Protein AF-0000000086164704 (afdb_homodimer)

pLDDT: mean 88.52, std 14.1, range [24.28, 98.81]

Organism: Pythium oligandrum (NCBI:txid41045)

Sequence (342 aa):
MLTIAMTHDPESTSVQTFAICTVALYIKFFITARFQAAAKYNVGGRPPEDAFFARLAGKEPIPQSYGTDQDEDDLRSKQLLERERRWDRIIMNDLECIPFSLLVFAAALFLECNDKLQTWAMIIFTIARIAYTFVYAMALQPHRSLVALIAALAVFVSIGDIIAKVLALNKMLTIAMTHDPESTSVQTFAICTVALYIKFFITARFQAAAKYNVGGRPPEDAFFARLAGKEPIPQSYGTDQDEDDLRSKQLLERERRWDRIIMNDLECIPFSLLVFAAALFLECNDKLQTWAMIIFTIARIAYTFVYAMALQPHRSLVALIAALAVFVSIGDIIAKVLALNK

Secondary structure (DSSP, 8-state):
------B--TT-HHHHHHHHHHHHHHHHHHHHHHHHHHHHHHTT-S-GGGHHHHHHTTS-PPPPSTTTT--TTSHHHHHHHHHHHHHHHHHHHHHHHHHHHHHHHHHHHHTT--HHHHHHHHHHHHHHHHHHHHHHHTT-TTHHHHHHHHHHHHHHHHHHHHHHHHHHHT-/------B--TTSHHHHHHHHHHHHHHHHHHHHHHHHHHHHHHTT-S-GGGHHHHHHTTS-PPP-STTTT--TTSHHHHHHHHHHHHHHHHHHHHHHHHHHHHHHHHHHHHTT--HHHHHHHHHHHHHHHHHHHHHHHTT-TTHHHHHHHHHHHHHHHHHHHHHHHHHHHT-

Radius of gyration: 22.85 Å; Cα contacts (8 Å, |Δi|>4): 397; chains: 2; bounding box: 48×68×61 Å

Foldseek 3Di:
DPPPPLPLPCVFLLNVLLVVLLVLLVVLLVVLVVQLVVLCQVQLLDPQCVQVVCVVVVHDGDGHDNNPPGDCPDPVSVVSVVLNVLSVVLSVVSVVQVVVLSVLLVLLSVLPFDRVLSSVLSVQLSVLSSVLSVCSSVVDPPSNVVSVVSNVVSSVSSVVRSVVSVVVVVD/DPPPPLDLDCVFLLVVLLVVLLVLLVVLLVVLVVQLVVLCQVQLLDDQCVVVVCVVVVHDGDGHDNNPPGDCPDPVSVVSVVLNVLSVVLSVVSVVQVVVLSVLLVLLSSLPFDRVLSSVLSVQLSVLSSVLSVCSSVVDPPSNVVSVVSNVVSSVSSVVRSVVSVVVVVD

Nearest PDB structures (foldseek):
  9cpb-assembly1_5V  TM=2.788E-01  e=8.764E-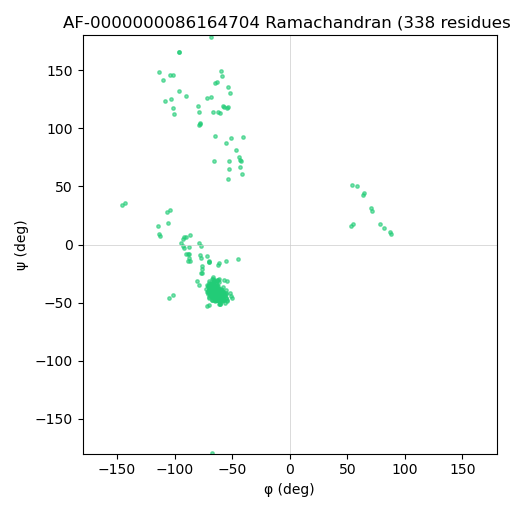01  Bos taurus
  9cpb-assembly1_5T  TM=2.244E-01  e=1.021E+00  Bos taurus
  8i7r-assembly1_C9  TM=3.353E-01  e=4.020E+00  Mus musculus
  8to0-assembly1_GX  TM=2.372E-01  e=6.680E+00  Mus musculus
  8iyj-assembly1_W7  TM=2.205E-01  e=7.394E+00  Mus musculus

InterPro domains:
  IPR001129 Membrane-associated, eicosanoid/glutathione metabolism (MAPEG) protein [PF01124] (29-160)
  IPR023352 Membrane associated eicosanoid/glutathione metabolism-like domain superfamily [G3DSA:1.20.120.550] (6-170)
  IPR023352 Membrane associated eicosanoid/glutathione metabolism-like domain superfamily [SSF161084] (15-157)
  IPR040162 Microsomal glutathione S-transferase 1-like [PTHR10689] (11-167)

Solvent-accessible surface area (backbone atoms only — not comparable to full-atom values): 17923 Å² total; per-residue (Å²): 131,83,72,78,66,37,46,79,45,78,79,37,67,31,54,46,42,50,53,52,41,50,52,51,51,47,54,50,51,54,52,49,51,51,52,30,50,54,34,29,45,76,50,11,39,33,59,53,74,58,35,53,59,34,50,72,69,72,41,87,53,61,70,30,51,59,41,73,76,60,63,69,83,41,71,67,45,43,55,46,45,50,52,27,51,50,37,48,49,53,52,49,50,47,61,63,44,50,58,54,49,50,51,45,53,48,31,30,55,56,53,62,44,62,48,68,61,46,32,50,25,48,52,50,24,47,53,25,53,55,49,30,52,55,31,51,74,66,64,40,70,65,59,30,61,50,30,50,47,52,25,52,48,24,49,49,51,44,49,52,46,40,53,50,47,55,54,60,70,73,105,130,85,74,80,56,66,54,48,51,51,79,37,66,32,52,46,42,49,34,52,43,45,49,52,52,46,51,50,50,53,54,50,51,50,54,32,53,53,34,31,47,75,52,11,40,34,57,54,59,59,37,52,57,30,53,73,71,70,43,86,53,65,69,33,52,58,41,75,76,60,63,72,81,41,69,68,47,44,55,45,46,52,53,28,52,51,38,48,49,52,52,51,49,46,62,64,42,50,60,57,48,53,50,53,53,49,51,32,54,70,66,60,44,64,47,68,60,46,31,50,25,48,50,51,24,46,53,25,53,55,48,30,52,56,31,51,74,68,68,41,79,67,58,30,60,50,29,48,47,52,24,52,48,23,50,50,51,44,50,50,47,42,54,52,48,56,53,61,70,71,102

Structure (mmCIF, N/CA/C/O backbone):
data_AF-0000000086164704-model_v1
#
loop_
_entity.id
_entity.type
_entity.pdbx_description
1 polymer 'Microsomal glutathione S-transferase 1'
#
loop_
_atom_site.group_PDB
_atom_site.id
_atom_site.type_symbol
_atom_site.label_atom_id
_atom_site.label_alt_id
_atom_site.label_comp_id
_atom_site.label_asym_id
_atom_site.label_entity_id
_atom_site.label_seq_id
_atom_site.pdbx_PDB_ins_code
_atom_site.Cartn_x
_atom_site.Cartn_y
_atom_site.Cartn_z
_atom_site.occupancy
_atom_site.B_iso_or_equiv
_atom_site.auth_seq_id
_atom_site.auth_comp_id
_atom_site.auth_asym_id
_atom_site.auth_atom_id
_atom_site.pdbx_PDB_model_num
ATOM 1 N N . MET A 1 1 ? 10.992 -37.688 -20.047 1 24.28 1 MET A N 1
ATOM 2 C CA . MET A 1 1 ? 10.086 -36.594 -19.688 1 24.28 1 MET A CA 1
ATOM 3 C C . MET A 1 1 ? 10.828 -35.469 -19.016 1 24.28 1 MET A C 1
ATOM 5 O O . MET A 1 1 ? 11.375 -35.625 -17.922 1 24.28 1 MET A O 1
ATOM 9 N N . LEU A 1 2 ? 11.555 -34.719 -19.719 1 24.58 2 LEU A N 1
ATOM 10 C CA . LEU A 1 2 ? 12.453 -33.625 -19.359 1 24.58 2 LEU A CA 1
ATOM 11 C C . LEU A 1 2 ? 11.742 -32.594 -18.5 1 24.58 2 LEU A C 1
ATOM 13 O O . LEU A 1 2 ? 10.773 -31.969 -18.938 1 24.58 2 LEU A O 1
ATOM 17 N N . THR A 1 3 ? 11.43 -32.906 -17.234 1 30.25 3 THR A N 1
ATOM 18 C CA . THR A 1 3 ? 10.82 -32.094 -16.219 1 30.25 3 THR A CA 1
ATOM 19 C C . THR A 1 3 ? 11.43 -30.688 -16.203 1 30.25 3 THR A C 1
ATOM 21 O O . THR A 1 3 ? 12.641 -30.547 -15.992 1 30.25 3 THR A O 1
ATOM 24 N N . ILE A 1 4 ? 11.125 -29.922 -17.141 1 30.59 4 ILE A N 1
ATOM 25 C CA . ILE A 1 4 ? 11.531 -28.516 -17.172 1 30.59 4 ILE A CA 1
ATOM 26 C C . ILE A 1 4 ? 11.328 -27.891 -15.797 1 30.59 4 ILE A C 1
ATOM 28 O O . ILE A 1 4 ? 10.188 -27.734 -15.344 1 30.59 4 ILE A O 1
ATOM 32 N N . ALA A 1 5 ? 12.047 -28.266 -14.75 1 35.41 5 ALA A N 1
ATOM 33 C CA . ALA A 1 5 ? 12.125 -27.797 -13.367 1 35.41 5 ALA A CA 1
ATOM 34 C C . ALA A 1 5 ? 12.227 -26.281 -13.312 1 35.41 5 ALA A C 1
ATOM 36 O O . ALA A 1 5 ? 13.102 -25.688 -13.953 1 35.41 5 ALA A O 1
ATOM 37 N N . MET A 1 6 ? 11.109 -25.5 -13.43 1 38.66 6 MET A N 1
ATOM 38 C CA . MET A 1 6 ? 11.125 -24.062 -13.266 1 38.66 6 MET A CA 1
ATOM 39 C C . MET A 1 6 ? 11.75 -23.672 -11.93 1 38.66 6 MET A C 1
ATOM 41 O O . MET A 1 6 ? 11.195 -23.969 -10.867 1 38.66 6 MET A O 1
ATOM 45 N N . THR A 1 7 ? 12.969 -24.016 -11.523 1 45.34 7 THR A N 1
ATOM 46 C CA . THR A 1 7 ? 13.789 -23.672 -10.367 1 45.34 7 THR A CA 1
ATOM 47 C C . THR A 1 7 ? 13.859 -22.156 -10.18 1 45.34 7 THR A C 1
ATOM 49 O O . THR A 1 7 ? 14.172 -21.422 -11.117 1 45.34 7 THR A O 1
ATOM 52 N N . HIS A 1 8 ? 12.891 -21.531 -9.328 1 59.31 8 HIS A N 1
ATOM 53 C CA . HIS A 1 8 ? 13.477 -20.234 -8.969 1 59.31 8 HIS A CA 1
ATOM 54 C C . HIS A 1 8 ? 14.969 -20.375 -8.68 1 59.31 8 HIS A C 1
ATOM 56 O O . HIS A 1 8 ? 15.367 -21.125 -7.793 1 59.31 8 HIS A O 1
ATOM 62 N N . ASP A 1 9 ? 15.758 -20.188 -9.648 1 71.69 9 ASP A N 1
ATOM 63 C CA . ASP A 1 9 ? 17.219 -20.281 -9.594 1 71.69 9 ASP A CA 1
ATOM 64 C C . ASP A 1 9 ? 17.812 -19.203 -8.695 1 71.69 9 ASP A C 1
ATOM 66 O O . ASP A 1 9 ? 17.797 -18.016 -9.047 1 71.69 9 ASP A O 1
ATOM 70 N N . PRO A 1 10 ? 18.031 -19.578 -7.348 1 76.06 10 PRO A N 1
ATOM 71 C CA . PRO A 1 10 ? 18.641 -18.594 -6.453 1 76.06 10 PRO A CA 1
ATOM 72 C C . PRO A 1 10 ? 19.844 -17.875 -7.086 1 76.06 10 PRO A C 1
ATOM 74 O O . PRO A 1 10 ? 20.266 -16.828 -6.605 1 76.06 10 PRO A O 1
ATOM 77 N N . GLU A 1 11 ? 20.219 -18.484 -8.172 1 78.44 11 GLU A N 1
ATOM 78 C CA . GLU A 1 11 ? 21.359 -17.859 -8.828 1 78.44 11 GLU A CA 1
ATOM 79 C C . GLU A 1 11 ? 20.922 -16.781 -9.812 1 78.44 11 GLU A C 1
ATOM 81 O O . GLU A 1 11 ? 21.75 -16 -10.305 1 78.44 11 GLU A O 1
ATOM 86 N N . SER A 1 12 ? 19.609 -16.719 -10.031 1 88.88 12 SER A N 1
ATOM 87 C CA . SER A 1 12 ? 19.125 -15.68 -10.93 1 88.88 12 SER A CA 1
ATOM 88 C C . SER A 1 12 ? 19.375 -14.289 -10.359 1 88.88 12 SER A C 1
ATOM 90 O O . SER A 1 12 ? 19.234 -14.07 -9.148 1 88.88 12 SER A O 1
ATOM 92 N N . THR A 1 13 ? 19.797 -13.367 -11.219 1 92.81 13 THR A N 1
ATOM 93 C CA . THR A 1 13 ? 20.094 -11.992 -10.812 1 92.81 13 THR A CA 1
ATOM 94 C C . THR A 1 13 ? 18.828 -11.312 -10.273 1 92.81 13 THR A C 1
ATOM 96 O O . THR A 1 13 ? 18.906 -10.547 -9.312 1 92.81 13 THR A O 1
ATOM 99 N N . SER A 1 14 ? 17.672 -11.609 -10.844 1 94.06 14 SER A N 1
ATOM 100 C CA . SER A 1 14 ? 16.438 -10.961 -10.414 1 94.06 14 SER A CA 1
ATOM 101 C C . SER A 1 14 ? 16.031 -11.43 -9.031 1 94.06 14 SER A C 1
ATOM 103 O O . SER A 1 14 ? 15.547 -10.641 -8.219 1 94.06 14 SER A O 1
ATOM 105 N N . VAL A 1 15 ? 16.266 -12.648 -8.711 1 92.56 15 VAL A N 1
ATOM 106 C CA . VAL A 1 15 ? 15.914 -13.172 -7.395 1 92.56 15 VAL A CA 1
ATOM 107 C C . VAL A 1 15 ? 16.828 -12.562 -6.332 1 92.56 15 VAL A C 1
ATOM 109 O O . VAL A 1 15 ? 16.359 -12.141 -5.27 1 92.56 15 VAL A O 1
ATOM 112 N N . GLN A 1 16 ? 18.078 -12.508 -6.582 1 94.75 16 GLN A N 1
ATOM 113 C CA . GLN A 1 16 ? 19.016 -11.875 -5.652 1 94.75 16 GLN A CA 1
ATOM 114 C C . GLN A 1 16 ? 18.688 -10.391 -5.473 1 94.75 16 GLN A C 1
ATOM 116 O O . GLN A 1 16 ? 18.766 -9.875 -4.355 1 94.75 16 GLN A O 1
ATOM 121 N N . THR A 1 17 ? 18.391 -9.805 -6.582 1 96.88 17 THR A N 1
ATOM 122 C CA . THR A 1 17 ? 18.031 -8.398 -6.527 1 96.88 17 THR A CA 1
ATOM 123 C C . THR A 1 17 ? 16.766 -8.195 -5.699 1 96.88 17 THR A C 1
ATOM 125 O O . THR A 1 17 ? 16.672 -7.246 -4.91 1 96.88 17 THR A O 1
ATOM 128 N N . PHE A 1 18 ? 15.844 -9.047 -5.887 1 96.88 18 PHE A N 1
ATOM 129 C CA . PHE A 1 18 ? 14.617 -8.969 -5.098 1 96.88 18 PHE A CA 1
ATOM 130 C C . PHE A 1 18 ? 14.93 -9.047 -3.607 1 96.88 18 PHE A C 1
ATOM 132 O O . PHE A 1 18 ? 14.414 -8.25 -2.82 1 96.88 18 PHE A O 1
ATOM 139 N N . ALA A 1 19 ? 15.789 -9.961 -3.217 1 95 19 ALA A N 1
ATOM 140 C CA . ALA A 1 19 ? 16.156 -10.133 -1.812 1 95 19 ALA A CA 1
ATOM 141 C C . ALA A 1 19 ? 16.844 -8.891 -1.268 1 95 19 ALA A C 1
ATOM 143 O O . ALA A 1 19 ? 16.484 -8.375 -0.207 1 95 19 ALA A O 1
ATOM 144 N N . ILE A 1 20 ? 17.766 -8.383 -1.992 1 97.38 20 ILE A N 1
ATOM 145 C CA . ILE A 1 20 ? 18.547 -7.246 -1.531 1 97.38 20 ILE A CA 1
ATOM 146 C C . ILE A 1 20 ? 17.672 -5.996 -1.48 1 97.38 20 ILE A C 1
ATOM 148 O O . ILE A 1 20 ? 17.75 -5.219 -0.524 1 97.38 20 ILE A O 1
ATOM 152 N N . CYS A 1 21 ? 16.844 -5.797 -2.49 1 98 21 CYS A N 1
ATOM 153 C CA . CYS A 1 21 ? 15.961 -4.637 -2.514 1 98 21 CYS A CA 1
ATOM 154 C C . CYS A 1 21 ? 14.93 -4.711 -1.389 1 98 21 CYS A C 1
ATOM 156 O O . CYS A 1 21 ? 14.609 -3.695 -0.771 1 98 21 CYS A O 1
ATOM 158 N N . THR A 1 22 ? 14.445 -5.879 -1.135 1 97.31 22 THR A N 1
ATOM 159 C CA . THR A 1 22 ? 13.492 -6.055 -0.043 1 97.31 22 THR A CA 1
ATOM 160 C C . THR A 1 22 ? 14.133 -5.699 1.295 1 97.31 22 THR A C 1
ATOM 162 O O . THR A 1 22 ? 13.539 -4.992 2.107 1 97.31 22 THR A O 1
ATOM 165 N N . VAL A 1 23 ? 15.352 -6.188 1.528 1 97.12 23 VAL A N 1
ATOM 166 C CA . VAL A 1 23 ? 16.078 -5.883 2.758 1 97.12 23 VAL A CA 1
ATOM 167 C C . VAL A 1 23 ? 16.312 -4.379 2.854 1 97.12 23 VAL A C 1
ATOM 169 O O . VAL A 1 23 ? 16.094 -3.773 3.904 1 97.12 23 VAL A O 1
ATOM 172 N N . ALA A 1 24 ? 16.734 -3.773 1.794 1 97.88 24 ALA A N 1
ATOM 173 C CA . ALA A 1 24 ? 17 -2.338 1.776 1 97.88 24 ALA A CA 1
ATOM 174 C C . ALA A 1 24 ? 15.742 -1.543 2.102 1 97.88 24 ALA A C 1
ATOM 176 O O . ALA A 1 24 ? 15.789 -0.578 2.867 1 97.88 24 ALA A O 1
ATOM 177 N N . LEU A 1 25 ? 14.648 -1.937 1.521 1 98.06 25 LEU A N 1
ATOM 178 C CA . LEU A 1 25 ? 13.391 -1.236 1.749 1 98.06 25 LEU A CA 1
ATOM 179 C C . LEU A 1 25 ? 12.914 -1.434 3.184 1 98.06 25 LEU A C 1
ATOM 181 O O . LEU A 1 25 ? 12.328 -0.525 3.777 1 98.06 25 LEU A O 1
ATOM 185 N N . TYR A 1 26 ? 13.18 -2.611 3.717 1 96.31 26 TYR A N 1
ATOM 186 C CA . TYR A 1 26 ? 12.836 -2.844 5.113 1 96.31 26 TYR A CA 1
ATOM 187 C C . TYR A 1 26 ? 13.656 -1.95 6.035 1 96.31 26 TYR A C 1
ATOM 189 O O . TYR A 1 26 ? 13.117 -1.329 6.953 1 96.31 26 TYR A O 1
ATOM 197 N N . ILE A 1 27 ? 14.922 -1.917 5.824 1 96.44 27 ILE A N 1
ATOM 198 C CA . ILE A 1 27 ? 15.797 -1.083 6.641 1 96.44 27 ILE A CA 1
ATOM 199 C C . ILE A 1 27 ? 15.367 0.378 6.527 1 96.44 27 ILE A C 1
ATOM 201 O O . ILE A 1 27 ? 15.289 1.087 7.535 1 96.44 27 ILE A O 1
ATOM 205 N N . LYS A 1 28 ? 15.125 0.728 5.301 1 97.75 28 LYS A N 1
ATOM 206 C CA . LYS A 1 28 ? 14.656 2.098 5.09 1 97.75 28 LYS A CA 1
ATOM 207 C C . LYS A 1 28 ? 13.375 2.369 5.867 1 97.75 28 LYS A C 1
ATOM 209 O O . LYS A 1 28 ? 13.234 3.416 6.504 1 97.75 28 LYS A O 1
ATOM 214 N N . PHE A 1 29 ? 12.414 1.518 5.801 1 96.81 29 PHE A N 1
ATOM 215 C CA . PHE A 1 29 ? 11.148 1.667 6.516 1 96.81 29 PHE A CA 1
ATOM 216 C C . PHE A 1 29 ? 11.383 1.713 8.023 1 96.81 29 PHE A C 1
ATOM 218 O O . PHE A 1 29 ? 10.789 2.529 8.727 1 96.81 29 PHE A O 1
ATOM 225 N N . PHE A 1 30 ? 12.312 0.847 8.492 1 94.31 30 PHE A N 1
ATOM 226 C CA . PHE A 1 30 ? 12.625 0.783 9.914 1 94.31 30 PHE A CA 1
ATOM 227 C C . PHE A 1 30 ? 13.195 2.107 10.406 1 94.31 30 PHE A C 1
ATOM 229 O O . PHE A 1 30 ? 12.781 2.623 11.445 1 94.31 30 PHE A O 1
ATOM 236 N N . ILE A 1 31 ? 14.023 2.678 9.68 1 96.06 31 ILE A N 1
ATOM 237 C CA . ILE A 1 31 ? 14.633 3.957 10.031 1 96.06 31 ILE A CA 1
ATOM 238 C C . ILE A 1 31 ? 13.57 5.059 9.992 1 96.06 31 ILE A C 1
ATOM 240 O O . ILE A 1 31 ? 13.5 5.891 10.906 1 96.06 31 ILE A O 1
ATOM 244 N N . THR A 1 32 ? 12.75 5.039 8.945 1 96 32 THR A N 1
ATOM 245 C CA . THR A 1 32 ? 11.68 6.027 8.82 1 96 32 THR A CA 1
ATOM 246 C C . THR A 1 32 ? 10.727 5.949 10.016 1 96 32 THR A C 1
ATOM 248 O O . THR A 1 32 ? 10.312 6.98 10.547 1 96 32 THR A O 1
ATOM 251 N N . ALA A 1 33 ? 10.469 4.754 10.453 1 94.56 33 ALA A N 1
ATOM 252 C CA . ALA A 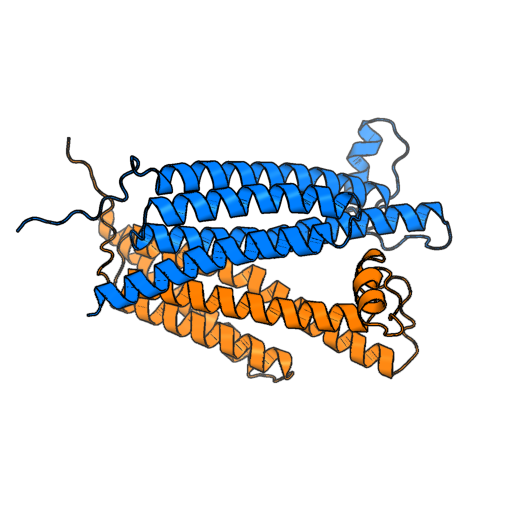1 33 ? 9.562 4.543 11.578 1 94.56 33 ALA A CA 1
ATOM 253 C C . ALA A 1 33 ? 10.141 5.121 12.867 1 94.56 33 ALA A C 1
ATOM 255 O O . ALA A 1 33 ? 9.398 5.609 13.727 1 94.56 33 ALA A O 1
ATOM 256 N N . ARG A 1 34 ? 11.406 5.09 12.953 1 92.75 34 ARG A N 1
ATOM 257 C CA . ARG A 1 34 ? 12.031 5.68 14.133 1 92.75 34 ARG A CA 1
ATOM 258 C C . ARG A 1 34 ? 11.891 7.199 14.125 1 92.75 34 ARG A C 1
ATOM 260 O O . ARG A 1 34 ? 11.641 7.809 15.164 1 92.75 34 ARG A O 1
ATOM 267 N N . PHE A 1 35 ? 12.039 7.758 12.977 1 93.5 35 PHE A N 1
ATOM 268 C CA . PHE A 1 35 ? 11.859 9.203 12.859 1 93.5 35 PHE A CA 1
ATOM 269 C C . PHE A 1 35 ? 10.406 9.586 13.133 1 93.5 35 PHE A C 1
ATOM 271 O O . PHE A 1 35 ? 10.141 10.594 13.797 1 93.5 35 PHE A O 1
ATOM 278 N N . GLN A 1 36 ? 9.539 8.797 12.633 1 94.06 36 GLN A N 1
ATOM 279 C CA . GLN A 1 36 ? 8.125 9.047 12.898 1 94.06 36 GLN A CA 1
ATOM 280 C C . GLN A 1 36 ? 7.824 8.953 14.398 1 94.06 36 GLN A C 1
ATOM 282 O O . GLN A 1 36 ? 7.09 9.781 14.938 1 94.06 36 GLN A O 1
ATOM 287 N N . ALA A 1 37 ? 8.359 7.938 15.062 1 90.88 37 ALA A N 1
ATOM 288 C CA . ALA A 1 37 ? 8.141 7.75 16.5 1 90.88 37 ALA A CA 1
ATOM 289 C C . ALA A 1 37 ? 8.664 8.938 17.297 1 90.88 37 ALA A C 1
ATOM 291 O O . ALA A 1 37 ? 8.023 9.391 18.25 1 90.88 37 ALA A O 1
ATOM 292 N N . ALA A 1 38 ? 9.758 9.422 16.922 1 90.31 38 ALA A N 1
ATOM 293 C CA . ALA A 1 38 ? 10.344 10.578 17.594 1 90.31 38 ALA A CA 1
ATOM 294 C C . ALA A 1 38 ? 9.484 11.82 17.391 1 90.31 38 ALA A C 1
ATOM 296 O O . ALA A 1 38 ? 9.258 12.578 18.344 1 90.31 38 ALA A O 1
ATOM 297 N N . ALA A 1 39 ? 9.023 11.984 16.172 1 91.5 39 ALA A N 1
ATOM 298 C CA . ALA A 1 39 ? 8.172 13.133 15.883 1 91.5 39 ALA A CA 1
ATOM 299 C C . ALA A 1 39 ? 6.863 13.055 16.672 1 91.5 39 ALA A C 1
ATOM 301 O O . ALA A 1 39 ? 6.367 14.062 17.172 1 91.5 39 ALA A O 1
ATOM 302 N N . LYS A 1 40 ? 6.344 11.883 16.812 1 89.62 40 LYS A N 1
ATOM 303 C CA . LYS A 1 40 ? 5.102 11.672 17.547 1 89.62 40 LYS A CA 1
ATOM 304 C C . LYS A 1 40 ? 5.297 11.938 19.047 1 89.62 40 LYS A C 1
ATOM 306 O O . LYS A 1 40 ? 4.426 12.508 19.688 1 89.62 40 LYS A O 1
ATOM 311 N N . TYR A 1 41 ? 6.363 11.562 19.5 1 87 41 TYR A N 1
ATOM 312 C CA . TYR A 1 41 ? 6.672 11.797 20.906 1 87 41 TYR A CA 1
ATOM 313 C C . TYR A 1 41 ? 6.734 13.289 21.203 1 87 41 TYR A C 1
ATOM 315 O O . TYR A 1 41 ? 6.254 13.734 22.25 1 87 41 TYR A O 1
ATOM 323 N N . ASN A 1 42 ? 7.246 14.062 20.312 1 87.56 42 ASN A N 1
ATOM 324 C CA . ASN A 1 42 ? 7.477 15.484 20.516 1 87.56 42 ASN A CA 1
ATOM 325 C C . ASN A 1 42 ? 6.164 16.266 20.562 1 87.56 42 ASN A C 1
ATOM 327 O O . ASN A 1 42 ? 6.125 17.391 21.047 1 87.56 42 ASN A O 1
ATOM 331 N N . VAL A 1 43 ? 5.105 15.617 20.109 1 87.81 43 VAL A N 1
ATOM 332 C CA . VAL A 1 43 ? 3.836 16.344 20.125 1 87.81 43 VAL A CA 1
ATOM 333 C C . VAL A 1 43 ? 2.883 15.688 21.125 1 87.81 43 VAL A C 1
ATOM 335 O O . VAL A 1 43 ? 1.705 16.047 21.203 1 87.81 43 VAL A O 1
ATOM 338 N N . GLY A 1 44 ? 3.416 14.773 21.875 1 85.94 44 GLY A N 1
ATOM 339 C CA . GLY A 1 44 ? 2.586 14.078 22.844 1 85.94 44 GLY A CA 1
ATOM 340 C C . GLY A 1 44 ? 1.586 13.133 22.219 1 85.94 44 GLY A C 1
ATOM 341 O O . GLY A 1 44 ? 0.479 12.953 22.734 1 85.94 44 GLY A O 1
ATOM 342 N N . GLY A 1 45 ? 2.012 12.672 21.188 1 86.06 45 GLY A N 1
ATOM 343 C CA . GLY A 1 45 ? 1.088 11.844 20.422 1 86.06 45 GLY A CA 1
ATOM 344 C C . GLY A 1 45 ? 1.181 10.375 20.766 1 86.06 45 GLY A C 1
ATOM 345 O O . GLY A 1 45 ? 0.487 9.547 20.172 1 86.06 45 GLY A O 1
ATOM 346 N N . ARG A 1 46 ? 1.935 10.031 21.75 1 84 46 ARG A N 1
ATOM 347 C CA . ARG A 1 46 ? 2.133 8.633 22.141 1 84 46 ARG A CA 1
ATOM 348 C C . ARG A 1 46 ? 1.209 8.242 23.281 1 84 46 ARG A C 1
ATOM 350 O O . ARG A 1 46 ? 0.512 9.094 23.844 1 84 46 ARG A O 1
ATOM 357 N N . PRO A 1 47 ? 1.138 6.855 23.453 1 85.31 47 PRO A N 1
ATOM 358 C CA . PRO A 1 47 ? 0.361 6.43 24.625 1 85.31 47 PRO A CA 1
ATOM 359 C C . PRO A 1 47 ? 0.908 6.988 25.938 1 85.31 47 PRO A C 1
ATOM 361 O O . PRO A 1 47 ? 2.123 7.133 26.094 1 85.31 47 PRO A O 1
ATOM 364 N N . PRO A 1 48 ? -0.022 7.273 26.828 1 84.75 48 PRO A N 1
ATOM 365 C CA . PRO A 1 48 ? 0.409 7.867 28.094 1 84.75 48 PRO A CA 1
ATOM 366 C C . PRO A 1 48 ? 1.476 7.035 28.797 1 84.75 48 PRO A C 1
ATOM 368 O O . PRO A 1 48 ? 2.355 7.586 29.469 1 84.75 48 PRO A O 1
ATOM 371 N N . GLU A 1 49 ? 1.548 5.715 28.703 1 85.69 49 GLU A N 1
ATOM 372 C CA . GLU A 1 49 ? 2.512 4.852 29.391 1 85.69 49 GLU A CA 1
ATOM 373 C C . GLU A 1 49 ? 3.916 5.039 28.812 1 85.69 49 GLU A C 1
ATOM 375 O O . GLU A 1 49 ? 4.902 4.664 29.453 1 85.69 49 GLU A O 1
ATOM 380 N N . ASP A 1 50 ? 3.988 5.645 27.719 1 83.56 50 ASP A N 1
ATOM 381 C CA . ASP A 1 50 ? 5.297 5.844 27.094 1 83.56 50 ASP A CA 1
ATOM 382 C C . ASP A 1 50 ? 6.066 6.969 27.781 1 83.56 50 ASP A C 1
ATOM 384 O O . ASP A 1 50 ? 7.258 7.16 27.531 1 83.56 50 ASP A O 1
ATOM 388 N N . ALA A 1 51 ? 5.426 7.695 28.594 1 77.94 51 ALA A N 1
ATOM 389 C CA . ALA A 1 51 ? 6.109 8.703 29.406 1 77.94 51 ALA A CA 1
ATOM 390 C C . ALA A 1 51 ? 7.141 8.062 30.328 1 77.94 51 ALA A C 1
ATOM 392 O O . ALA A 1 51 ? 8.047 8.742 30.812 1 77.94 51 ALA A O 1
ATOM 393 N N . PHE A 1 52 ? 6.965 6.816 30.422 1 75.88 52 PHE A N 1
ATOM 394 C CA . PHE A 1 52 ? 7.844 6.031 31.281 1 75.88 52 PHE A CA 1
ATOM 395 C C . PHE A 1 52 ? 9.297 6.18 30.844 1 75.88 52 PHE A C 1
ATOM 397 O O . PHE A 1 52 ? 10.188 6.352 31.688 1 75.88 52 PHE A O 1
ATOM 404 N N . PHE A 1 53 ? 9.531 6.215 29.547 1 75.31 53 PHE A N 1
ATOM 405 C CA . PHE A 1 53 ? 10.898 6.242 29.047 1 75.31 53 PHE A CA 1
ATOM 406 C C . PHE A 1 53 ? 11.562 7.582 29.328 1 75.31 53 PHE A C 1
ATOM 408 O O . PHE A 1 53 ? 12.758 7.641 29.625 1 75.31 53 PHE A O 1
ATOM 415 N N . ALA A 1 54 ? 10.914 8.664 29.203 1 73.75 54 ALA A N 1
ATOM 416 C CA . ALA A 1 54 ? 11.438 9.992 29.531 1 73.75 54 ALA A CA 1
ATOM 417 C C . ALA A 1 54 ? 11.789 10.086 31.016 1 73.75 54 ALA A C 1
ATOM 419 O O . ALA A 1 54 ? 12.828 10.648 31.375 1 73.75 54 ALA A O 1
ATOM 420 N N . ARG A 1 55 ? 10.977 9.555 31.797 1 74.88 55 ARG A N 1
ATOM 421 C CA . ARG A 1 55 ? 11.227 9.555 33.219 1 74.88 55 ARG A CA 1
ATOM 422 C C . ARG A 1 55 ? 12.484 8.766 33.562 1 74.88 55 ARG A C 1
ATOM 424 O O . ARG A 1 55 ? 13.297 9.188 34.406 1 74.88 55 ARG A O 1
ATOM 431 N N . LEU A 1 56 ? 12.617 7.734 32.875 1 72.31 56 LEU A N 1
ATOM 432 C CA . LEU A 1 56 ? 13.789 6.895 33.094 1 72.31 56 LEU A CA 1
ATOM 433 C C . LEU A 1 56 ? 15.07 7.621 32.688 1 72.31 56 LEU A C 1
ATOM 435 O O . LEU A 1 56 ? 16.109 7.469 33.344 1 72.31 56 LEU A O 1
ATOM 439 N N . ALA A 1 57 ? 14.922 8.453 31.75 1 77.12 57 ALA A N 1
ATOM 440 C CA . ALA A 1 57 ? 16.078 9.203 31.266 1 77.12 57 ALA A CA 1
ATOM 441 C C . ALA A 1 57 ? 16.297 10.469 32.062 1 77.12 57 ALA A C 1
ATOM 443 O O . ALA A 1 57 ? 17.203 11.258 31.781 1 77.12 57 ALA A O 1
ATOM 444 N N . GLY A 1 58 ? 15.406 10.727 33.031 1 70.5 58 GLY A N 1
ATOM 445 C CA . GLY A 1 58 ? 15.539 11.875 33.938 1 70.5 58 GLY A CA 1
ATOM 446 C C . GLY A 1 58 ? 15.094 13.18 33.281 1 70.5 58 GLY A C 1
ATOM 447 O O . GLY A 1 58 ? 15.531 14.258 33.688 1 70.5 58 GLY A O 1
ATOM 448 N N . LYS A 1 59 ? 14.398 13.102 32.281 1 73 59 LYS A N 1
ATOM 449 C CA . LYS A 1 59 ? 13.945 14.305 31.609 1 73 59 LYS A CA 1
ATOM 450 C C . LYS A 1 59 ? 12.469 14.586 31.906 1 73 59 LYS A C 1
ATOM 452 O O . LYS A 1 59 ? 11.734 13.688 32.312 1 73 59 LYS A O 1
ATOM 457 N N . GLU A 1 60 ? 12.117 15.859 31.984 1 71.62 60 GLU A N 1
ATOM 458 C CA . GLU A 1 60 ? 10.703 16.188 32.125 1 71.62 60 GLU A CA 1
ATOM 459 C C . GLU A 1 60 ? 9.906 15.68 30.922 1 71.62 60 GLU A C 1
ATOM 461 O O . GLU A 1 60 ? 10.148 16.078 29.781 1 71.62 60 GLU A O 1
ATOM 466 N N . PRO A 1 61 ? 9.102 14.75 31.219 1 72.75 61 PRO A N 1
ATOM 467 C CA . PRO A 1 61 ? 8.398 14.109 30.109 1 72.75 61 PRO A CA 1
ATOM 468 C C . PRO A 1 61 ? 7.379 15.031 29.438 1 72.75 61 PRO A C 1
ATOM 470 O O . PRO A 1 61 ? 6.762 15.859 30.109 1 72.75 61 PRO A O 1
ATOM 473 N N . ILE A 1 62 ? 7.477 15.164 28.203 1 78.19 62 ILE A N 1
ATOM 474 C CA . ILE A 1 62 ? 6.344 15.719 27.469 1 78.19 62 ILE A CA 1
ATOM 475 C C . ILE A 1 62 ? 5.105 14.859 27.719 1 78.19 62 ILE A C 1
ATOM 477 O O . ILE A 1 62 ? 5.145 13.641 27.547 1 78.19 62 ILE A O 1
ATOM 481 N N . PRO A 1 63 ? 4.086 15.414 28.297 1 81.38 63 PRO A N 1
ATOM 482 C CA . PRO A 1 63 ? 2.875 14.617 28.5 1 81.38 63 PRO A CA 1
ATOM 483 C C . PRO A 1 63 ? 2.385 13.945 27.219 1 81.38 63 PRO A C 1
ATOM 485 O O . PRO A 1 63 ? 2.359 14.578 26.172 1 81.38 63 PRO A O 1
ATOM 488 N N . GLN A 1 64 ? 2.131 12.656 27.312 1 83.81 64 GLN A N 1
ATOM 489 C CA . GLN A 1 64 ? 1.65 11.867 26.188 1 83.81 64 GLN A CA 1
ATOM 490 C C . GLN A 1 64 ? 0.156 11.586 26.297 1 83.81 64 GLN A C 1
ATOM 492 O O . GLN A 1 64 ? -0.309 11.125 27.344 1 83.81 64 GLN A O 1
ATOM 497 N N . SER A 1 65 ? -0.651 11.922 25.297 1 84.56 65 SER A N 1
ATOM 498 C CA . SER A 1 65 ? -2.102 11.766 25.344 1 84.56 65 SER A CA 1
ATOM 499 C C . SER A 1 65 ? -2.66 11.406 23.969 1 84.56 65 SER A C 1
ATOM 501 O O . SER A 1 65 ? -3.73 11.883 23.578 1 84.56 65 SER A O 1
ATOM 503 N N . TYR A 1 66 ? -1.96 10.68 23.219 1 82.38 66 TYR A N 1
ATOM 504 C CA . TYR A 1 66 ? -2.371 10.352 21.859 1 82.38 66 TYR A CA 1
ATOM 505 C C . TYR A 1 66 ? -2.648 11.609 21.047 1 82.38 66 TYR A C 1
ATOM 507 O O . TYR A 1 66 ? -3.432 11.586 20.094 1 82.38 66 TYR A O 1
ATOM 515 N N . GLY A 1 67 ? -2.186 12.758 21.469 1 78.38 67 GLY A N 1
ATOM 516 C CA . GLY A 1 67 ? -2.354 14.016 20.75 1 78.38 67 GLY A CA 1
ATOM 517 C C . GLY A 1 67 ? -3.641 14.734 21.109 1 78.38 67 GLY A C 1
ATOM 518 O O . GLY A 1 67 ? -4.016 15.711 20.438 1 78.38 67 GLY A O 1
ATOM 519 N N . THR A 1 68 ? -4.352 14.359 22.047 1 78.19 68 THR A N 1
ATOM 520 C CA . THR A 1 68 ? -5.641 14.961 22.375 1 78.19 68 THR A CA 1
ATOM 521 C C . THR A 1 68 ? -5.445 16.312 23.078 1 78.19 68 THR A C 1
ATOM 523 O O . THR A 1 68 ? -6.348 17.156 23.078 1 78.19 68 THR A O 1
ATOM 526 N N . ASP A 1 69 ? -4.402 16.531 23.688 1 70.81 69 ASP A N 1
ATOM 527 C CA . ASP A 1 69 ? -4.195 17.734 24.469 1 70.81 69 ASP A CA 1
ATOM 528 C C . ASP A 1 69 ? -3.277 18.719 23.734 1 70.81 69 ASP A C 1
ATOM 530 O O . ASP A 1 69 ? -2.65 19.578 24.359 1 70.81 69 ASP A O 1
ATOM 534 N N . GLN A 1 70 ? -3.311 18.688 22.5 1 66.94 70 GLN A N 1
ATOM 535 C CA . GLN A 1 70 ? -2.395 19.547 21.766 1 66.94 70 GLN A CA 1
ATOM 536 C C . GLN A 1 70 ? -2.908 20.984 21.719 1 66.94 70 GLN A C 1
ATOM 538 O O . GLN A 1 70 ? -4.098 21.219 21.5 1 66.94 70 GLN A O 1
ATOM 543 N N . ASP A 1 71 ? -2.094 21.859 22.422 1 61.91 71 ASP A N 1
ATOM 544 C CA . ASP A 1 71 ? -2.416 23.281 22.328 1 61.91 71 ASP A CA 1
ATOM 545 C C . ASP A 1 71 ? -1.938 23.875 21 1 61.91 71 ASP A C 1
ATOM 547 O O . ASP A 1 71 ? -0.737 23.906 20.734 1 61.91 71 ASP A O 1
ATOM 551 N N . GLU A 1 72 ? -2.812 24.094 20.094 1 63.47 72 GLU A N 1
ATOM 552 C CA . GLU A 1 72 ? -2.502 24.531 18.734 1 63.47 72 GLU A CA 1
ATOM 553 C C . GLU A 1 72 ? -2.213 26.031 18.703 1 63.47 72 GLU A C 1
ATOM 555 O O . GLU A 1 72 ? -1.868 26.578 17.656 1 63.47 72 GLU A O 1
ATOM 560 N N . ASP A 1 73 ? -2.246 26.656 19.797 1 65.88 73 ASP A N 1
ATOM 561 C CA . ASP A 1 73 ? -2.172 28.109 19.719 1 65.88 73 ASP A CA 1
ATOM 562 C C . ASP A 1 73 ? -0.722 28.578 19.688 1 65.88 73 ASP A C 1
ATOM 564 O O . ASP A 1 73 ? -0.43 29.672 19.172 1 65.88 73 ASP A O 1
ATOM 568 N N . ASP A 1 74 ? 0.191 27.734 20 1 75.19 74 ASP A N 1
ATOM 569 C CA . ASP A 1 74 ? 1.589 28.156 20 1 75.19 74 ASP A CA 1
ATOM 570 C C . ASP A 1 74 ? 2.271 27.797 18.688 1 75.19 74 ASP A C 1
ATOM 572 O O . ASP A 1 74 ? 2.006 26.719 18.125 1 75.19 74 ASP A O 1
ATOM 576 N N . LEU A 1 75 ? 3.002 28.797 18.078 1 76.25 75 LEU A N 1
ATOM 577 C CA . LEU A 1 75 ? 3.707 28.609 16.812 1 76.25 75 LEU A CA 1
ATOM 578 C C . LEU A 1 75 ? 4.582 27.359 16.859 1 76.25 75 LEU A C 1
ATOM 580 O O . LEU A 1 75 ? 4.645 26.609 15.875 1 76.25 75 LEU A O 1
ATOM 584 N N . ARG A 1 76 ? 5.27 27.219 17.969 1 79.69 76 ARG A N 1
ATOM 585 C CA . ARG A 1 76 ? 6.141 26.062 18.109 1 79.69 76 ARG A CA 1
ATOM 586 C C . ARG A 1 76 ? 5.34 24.766 18.047 1 79.69 76 ARG A C 1
ATOM 588 O O . ARG A 1 76 ? 5.762 23.797 17.406 1 79.69 76 ARG A O 1
ATOM 595 N N . SER A 1 77 ? 4.258 24.734 18.578 1 81.56 77 SER A N 1
ATOM 596 C CA . SER A 1 77 ? 3.385 23.562 18.578 1 81.56 77 SER A CA 1
ATOM 597 C C . SER A 1 77 ? 2.877 23.266 17.172 1 81.56 77 SER A C 1
ATOM 599 O O . SER A 1 77 ? 2.791 22.094 16.781 1 81.56 77 SER A O 1
ATOM 601 N N . LYS A 1 78 ? 2.68 24.266 16.484 1 81.81 78 LYS A N 1
ATOM 602 C CA . LYS A 1 78 ? 2.205 24.094 15.117 1 81.81 78 LYS A CA 1
ATOM 603 C C . LYS A 1 78 ? 3.287 23.484 14.234 1 81.81 78 LYS A C 1
ATOM 605 O O . LYS A 1 78 ? 3.006 22.609 13.414 1 81.81 78 LYS A O 1
ATOM 610 N N . GLN A 1 79 ? 4.496 24 14.398 1 84.56 79 GLN A N 1
ATOM 611 C CA . GLN A 1 79 ? 5.609 23.469 13.617 1 84.56 79 GLN A CA 1
ATOM 612 C C . GLN A 1 79 ? 5.867 22 13.945 1 84.56 79 GLN A C 1
ATOM 614 O O . GLN A 1 79 ? 6.133 21.203 13.047 1 84.56 79 GLN A O 1
ATOM 619 N N . LEU A 1 80 ? 5.77 21.641 15.203 1 87.44 80 LEU A N 1
ATOM 620 C CA . LEU A 1 80 ? 5.977 20.25 15.625 1 87.44 80 LEU A CA 1
ATOM 621 C C . LEU A 1 80 ? 4.875 19.344 15.094 1 87.44 80 LEU A C 1
ATOM 623 O O . LEU A 1 80 ? 5.133 18.203 14.703 1 87.44 80 LEU A O 1
ATOM 627 N N . LEU A 1 81 ? 3.773 19.859 15.062 1 86.69 81 LEU A N 1
ATOM 628 C CA . LEU A 1 81 ? 2.643 19.094 14.555 1 86.69 81 LEU A CA 1
ATOM 629 C C . LEU A 1 81 ? 2.785 18.844 13.062 1 86.69 81 LEU A C 1
ATOM 631 O O . LEU A 1 81 ? 2.502 17.734 12.578 1 86.69 81 LEU A O 1
ATOM 635 N N . GLU A 1 82 ? 3.152 19.859 12.398 1 86.81 82 GLU A N 1
ATOM 636 C CA . GLU A 1 82 ? 3.373 19.703 10.961 1 86.81 82 GLU A CA 1
ATOM 637 C C . GLU A 1 82 ? 4.434 18.641 10.688 1 86.81 82 GLU A C 1
ATOM 639 O O . GLU A 1 82 ? 4.293 17.844 9.758 1 86.81 82 GLU A O 1
ATOM 644 N N . ARG A 1 83 ? 5.496 18.719 11.438 1 89.69 83 ARG A N 1
ATOM 645 C CA . ARG A 1 83 ? 6.559 17.734 11.289 1 89.69 83 ARG A CA 1
ATOM 646 C C . ARG A 1 83 ? 6.031 16.312 11.555 1 89.69 83 ARG A C 1
ATOM 648 O O . ARG A 1 83 ? 6.371 15.375 10.836 1 89.69 83 ARG A O 1
ATOM 655 N N . GLU A 1 84 ? 5.281 16.156 12.57 1 91.81 84 GLU A N 1
ATOM 656 C CA . GLU A 1 84 ? 4.695 14.852 12.891 1 91.81 84 GLU A CA 1
ATOM 657 C C . GLU A 1 84 ? 3.801 14.352 11.758 1 91.81 84 GLU A C 1
ATOM 659 O O . GLU A 1 84 ? 3.889 13.188 11.359 1 91.81 84 GLU A O 1
ATOM 664 N N . ARG A 1 85 ? 3.014 15.203 11.258 1 91.62 85 ARG A N 1
ATOM 665 C CA . ARG A 1 85 ? 2.107 14.828 10.172 1 91.62 85 ARG A CA 1
ATOM 666 C C . ARG A 1 85 ? 2.885 14.461 8.914 1 91.62 85 ARG A C 1
ATOM 668 O O . ARG A 1 85 ? 2.48 13.57 8.164 1 91.62 85 ARG A O 1
ATOM 675 N N . ARG A 1 86 ? 3.953 15.18 8.703 1 93.12 86 ARG A N 1
ATOM 676 C CA . ARG A 1 86 ? 4.789 14.875 7.543 1 93.12 86 ARG A CA 1
ATOM 677 C C . ARG A 1 86 ? 5.355 13.461 7.625 1 93.12 86 ARG A C 1
ATOM 679 O O . ARG A 1 86 ? 5.258 12.695 6.664 1 93.12 86 ARG A O 1
ATOM 686 N N . TRP A 1 87 ? 5.871 13.117 8.727 1 94.19 87 TRP A N 1
ATOM 687 C CA . TRP A 1 87 ? 6.441 11.789 8.883 1 94.19 87 TRP A CA 1
ATOM 688 C C . TRP A 1 87 ? 5.352 10.719 8.852 1 94.19 87 TRP A C 1
ATOM 690 O O . TRP A 1 87 ? 5.57 9.617 8.352 1 94.19 87 TRP A O 1
ATOM 700 N N . ASP A 1 88 ? 4.191 11.055 9.367 1 93.44 88 ASP A N 1
ATOM 701 C CA . ASP A 1 88 ? 3.066 10.125 9.273 1 93.44 88 ASP A CA 1
ATOM 702 C C . ASP A 1 88 ? 2.717 9.836 7.816 1 93.44 88 ASP A C 1
ATOM 704 O O . ASP A 1 88 ? 2.463 8.688 7.453 1 93.44 88 ASP A O 1
ATOM 708 N N . ARG A 1 89 ? 2.732 10.883 7.082 1 93.81 89 ARG A N 1
ATOM 709 C CA . ARG A 1 89 ? 2.395 10.727 5.672 1 93.81 89 ARG A CA 1
ATOM 710 C C . ARG A 1 89 ? 3.457 9.914 4.945 1 93.81 89 ARG A C 1
ATOM 712 O O . ARG A 1 89 ? 3.139 9.125 4.047 1 93.81 89 ARG A O 1
ATOM 719 N N . ILE A 1 90 ? 4.715 10.109 5.273 1 95.69 90 ILE A N 1
ATOM 720 C CA . ILE A 1 90 ? 5.801 9.344 4.668 1 95.69 90 ILE A CA 1
ATOM 721 C C . ILE A 1 90 ? 5.617 7.859 4.973 1 95.69 90 ILE A C 1
ATOM 723 O O . ILE A 1 90 ? 5.711 7.016 4.078 1 95.69 90 ILE A O 1
ATOM 727 N N . ILE A 1 91 ? 5.285 7.52 6.199 1 95.44 91 ILE A N 1
ATOM 728 C CA . ILE A 1 91 ? 5.074 6.137 6.617 1 95.44 91 ILE A CA 1
ATOM 729 C C . ILE A 1 91 ? 3.879 5.547 5.871 1 95.44 91 ILE A C 1
ATOM 731 O O . ILE A 1 91 ? 3.939 4.418 5.383 1 95.44 91 ILE A O 1
ATOM 735 N N . MET A 1 92 ? 2.863 6.355 5.852 1 94.12 92 MET A N 1
ATOM 736 C CA . MET A 1 92 ? 1.666 5.871 5.176 1 94.12 92 MET A CA 1
ATOM 737 C C . MET A 1 92 ? 1.948 5.594 3.701 1 94.12 92 MET A C 1
ATOM 739 O O . MET A 1 92 ? 1.481 4.594 3.152 1 94.12 92 MET A O 1
ATOM 743 N N . ASN A 1 93 ? 2.668 6.504 3.076 1 95 93 ASN A N 1
ATOM 744 C CA . ASN A 1 93 ? 3.037 6.293 1.68 1 95 93 ASN A CA 1
ATOM 745 C C . ASN A 1 93 ? 3.869 5.027 1.505 1 95 93 ASN A C 1
ATOM 747 O O . ASN A 1 93 ? 3.691 4.289 0.533 1 95 93 ASN A O 1
ATOM 751 N N . ASP A 1 94 ? 4.793 4.766 2.414 1 96.06 94 ASP A N 1
ATOM 752 C CA . ASP A 1 94 ? 5.574 3.531 2.389 1 96.06 94 ASP A CA 1
ATOM 753 C C . ASP A 1 94 ? 4.668 2.307 2.475 1 96.06 94 ASP A C 1
ATOM 755 O O . ASP A 1 94 ? 4.844 1.343 1.727 1 96.06 94 ASP A O 1
ATOM 759 N N . LEU A 1 95 ? 3.693 2.332 3.367 1 93.5 95 LEU A N 1
ATOM 760 C CA . LEU A 1 95 ? 2.795 1.203 3.578 1 93.5 95 LEU A CA 1
ATOM 761 C C . LEU A 1 95 ? 1.904 0.982 2.359 1 93.5 95 LEU A C 1
ATOM 763 O O . LEU A 1 95 ? 1.544 -0.155 2.047 1 93.5 95 LEU A O 1
ATOM 767 N N . GLU A 1 96 ? 1.633 2.02 1.679 1 93.56 96 GLU A N 1
ATOM 768 C CA . GLU A 1 96 ? 0.79 1.946 0.489 1 93.56 96 GLU A CA 1
ATOM 769 C C . GLU A 1 96 ? 1.571 1.417 -0.71 1 93.56 96 GLU A C 1
ATOM 771 O O . GLU A 1 96 ? 1.023 0.694 -1.545 1 93.56 96 GLU A O 1
ATOM 776 N N . CYS A 1 97 ? 2.812 1.77 -0.767 1 95.69 97 CYS A N 1
ATOM 777 C CA . CYS A 1 97 ? 3.545 1.548 -2.008 1 95.69 97 CYS A CA 1
ATOM 778 C C . CYS A 1 97 ? 4.422 0.307 -1.909 1 95.69 97 CYS A C 1
ATOM 780 O O . CYS A 1 97 ? 4.422 -0.534 -2.811 1 95.69 97 CYS A O 1
ATOM 782 N N . ILE A 1 98 ? 5.109 0.075 -0.882 1 96.56 98 ILE A N 1
ATOM 783 C CA . ILE A 1 98 ? 6.191 -0.9 -0.813 1 96.56 98 ILE A CA 1
ATOM 784 C C . ILE A 1 98 ? 5.617 -2.314 -0.835 1 96.56 98 ILE A C 1
ATOM 786 O O . ILE A 1 98 ? 5.992 -3.131 -1.681 1 96.56 98 ILE A O 1
ATOM 790 N N . PRO A 1 99 ? 4.652 -2.654 0.046 1 94.19 99 PRO A N 1
ATOM 791 C CA . PRO A 1 99 ? 4.168 -4.039 0.041 1 94.19 99 PRO A CA 1
ATOM 792 C C . PRO A 1 99 ? 3.537 -4.438 -1.29 1 94.19 99 PRO A C 1
ATOM 794 O O . PRO A 1 99 ? 3.832 -5.512 -1.82 1 94.19 99 PRO A O 1
ATOM 797 N N . PHE A 1 100 ? 2.732 -3.592 -1.894 1 94.69 100 PHE A N 1
ATOM 798 C CA . PHE A 1 100 ? 2.07 -3.896 -3.158 1 94.69 100 PHE A CA 1
ATOM 799 C C . PHE A 1 100 ? 3.094 -4.086 -4.273 1 94.69 100 PHE A C 1
ATOM 801 O O . PHE A 1 100 ? 2.982 -5.016 -5.074 1 94.69 100 PHE A O 1
ATOM 808 N N . SER A 1 101 ? 4.062 -3.205 -4.297 1 97.5 101 SER A N 1
ATOM 809 C CA . SER A 1 101 ? 5.066 -3.291 -5.352 1 97.5 101 SER A CA 1
ATOM 810 C C . SER A 1 101 ? 5.902 -4.559 -5.219 1 97.5 101 SER A C 1
ATOM 812 O O . SER A 1 101 ? 6.207 -5.215 -6.215 1 97.5 101 SER A O 1
ATOM 814 N N . LEU A 1 102 ? 6.262 -4.926 -3.971 1 96.81 102 LEU A N 1
ATOM 815 C CA . LEU A 1 102 ? 7.047 -6.137 -3.758 1 96.81 102 LEU A CA 1
ATOM 816 C C . LEU A 1 102 ? 6.258 -7.375 -4.16 1 96.81 102 LEU A C 1
ATOM 818 O O . LEU A 1 102 ? 6.832 -8.352 -4.648 1 96.81 102 LEU A O 1
ATOM 822 N N . LEU A 1 103 ? 4.961 -7.316 -3.975 1 95.31 103 LEU A N 1
ATOM 823 C CA . LEU A 1 103 ? 4.129 -8.445 -4.367 1 95.31 103 LEU A CA 1
ATOM 824 C C . LEU A 1 103 ? 4.031 -8.555 -5.887 1 95.31 103 LEU A C 1
ATOM 826 O O . LEU A 1 103 ? 3.992 -9.656 -6.434 1 95.31 103 LEU A O 1
ATOM 830 N N . VAL A 1 104 ? 4.016 -7.418 -6.543 1 97 104 VAL A N 1
ATOM 831 C CA . VAL A 1 104 ? 4.059 -7.418 -8 1 97 104 VAL A CA 1
ATOM 832 C C . VAL A 1 104 ? 5.383 -8.016 -8.477 1 97 104 VAL A C 1
ATOM 834 O O . VAL A 1 104 ? 5.398 -8.875 -9.367 1 97 104 VAL A O 1
ATOM 837 N N . PHE A 1 105 ? 6.465 -7.609 -7.887 1 97.44 105 PHE A N 1
ATOM 838 C CA . PHE A 1 105 ? 7.773 -8.133 -8.258 1 97.44 105 PHE A CA 1
ATOM 839 C C . PHE A 1 105 ? 7.852 -9.633 -7.98 1 97.44 105 PHE A C 1
ATOM 841 O O . PHE A 1 105 ? 8.422 -10.383 -8.773 1 97.44 105 PHE A O 1
ATOM 848 N N . ALA A 1 106 ? 7.312 -10.039 -6.863 1 95 106 ALA A N 1
ATOM 849 C CA . ALA A 1 106 ? 7.301 -11.461 -6.543 1 95 106 ALA A CA 1
ATOM 850 C C . ALA A 1 106 ? 6.516 -12.25 -7.586 1 95 106 ALA A C 1
ATOM 852 O O . ALA A 1 106 ? 6.934 -13.336 -7.996 1 95 106 ALA A O 1
ATOM 853 N N . ALA A 1 107 ? 5.414 -11.703 -8.023 1 94.88 107 ALA A N 1
ATOM 854 C CA . ALA A 1 107 ? 4.617 -12.352 -9.062 1 94.88 107 ALA A CA 1
ATOM 855 C C . ALA A 1 107 ? 5.422 -12.523 -10.344 1 94.88 107 ALA A C 1
ATOM 857 O O . ALA A 1 107 ? 5.336 -13.555 -11.008 1 94.88 107 ALA A O 1
ATOM 858 N N . ALA A 1 108 ? 6.176 -11.516 -10.664 1 95.88 108 ALA A N 1
ATOM 859 C CA . ALA A 1 108 ? 7.016 -11.578 -11.859 1 95.88 108 ALA A CA 1
ATOM 860 C C . ALA A 1 108 ? 8.062 -12.688 -11.734 1 95.88 108 ALA A C 1
ATOM 862 O O . ALA A 1 108 ? 8.383 -13.359 -12.719 1 95.88 108 ALA A O 1
ATOM 863 N N . LEU A 1 109 ? 8.578 -12.859 -10.555 1 92.44 109 LEU A N 1
ATOM 864 C CA . LEU A 1 109 ? 9.578 -13.898 -10.32 1 92.44 109 LEU A CA 1
ATOM 865 C C . LEU A 1 109 ? 8.953 -15.281 -10.406 1 92.44 109 LEU A C 1
ATOM 867 O O . LEU A 1 109 ? 9.547 -16.203 -10.977 1 92.44 109 LEU A O 1
ATOM 871 N N . PHE A 1 110 ? 7.719 -15.391 -9.883 1 89.12 110 PHE A N 1
ATOM 872 C CA . PHE A 1 110 ? 7.008 -16.656 -9.969 1 89.12 110 PHE A CA 1
ATOM 873 C C . PHE A 1 110 ? 6.773 -17.047 -11.422 1 89.12 110 PHE A C 1
ATOM 875 O O . PHE A 1 110 ? 6.82 -18.234 -11.766 1 89.12 110 PHE A O 1
ATOM 882 N N . LEU A 1 111 ? 6.605 -16.047 -12.258 1 91.44 111 LEU A N 1
ATOM 883 C CA . LEU A 1 111 ? 6.301 -16.281 -13.664 1 91.44 111 LEU A CA 1
ATOM 884 C C . LEU A 1 111 ? 7.582 -16.438 -14.477 1 91.44 111 LEU A C 1
ATOM 886 O O . LEU A 1 111 ? 7.527 -16.75 -15.672 1 91.44 111 LEU A O 1
ATOM 890 N N . GLU A 1 112 ? 8.672 -16.156 -13.773 1 91.5 112 GLU A N 1
ATOM 891 C CA . GLU A 1 112 ? 9.969 -16.188 -14.445 1 91.5 112 GLU A CA 1
ATOM 892 C C . GLU A 1 112 ? 10 -15.211 -15.617 1 91.5 112 GLU A C 1
ATOM 894 O O . GLU A 1 112 ? 10.375 -15.578 -16.734 1 91.5 112 GLU A O 1
ATOM 899 N N . CYS A 1 113 ? 9.617 -14.023 -15.344 1 94.5 113 CYS A N 1
ATOM 900 C CA . CYS A 1 113 ? 9.648 -12.953 -16.328 1 94.5 113 CYS A CA 1
ATOM 901 C C . CYS A 1 113 ? 11.086 -12.594 -16.688 1 94.5 113 CYS A C 1
ATOM 903 O O . CYS A 1 113 ? 12.023 -13.281 -16.297 1 94.5 113 CYS A O 1
ATOM 905 N N . ASN A 1 114 ? 11.289 -11.586 -17.594 1 95.88 114 ASN A N 1
ATOM 906 C CA . ASN A 1 114 ? 12.602 -11.18 -18.078 1 95.88 114 ASN A CA 1
ATOM 907 C C . ASN A 1 114 ? 13.516 -10.758 -16.938 1 95.88 114 ASN A C 1
ATOM 909 O O . ASN A 1 114 ? 13.234 -9.789 -16.234 1 95.88 114 ASN A O 1
ATOM 913 N N . ASP A 1 115 ? 14.562 -11.414 -16.781 1 95.38 115 ASP A N 1
ATOM 914 C CA . ASP A 1 115 ? 15.477 -11.258 -15.648 1 95.38 115 ASP A CA 1
ATOM 915 C C . ASP A 1 115 ? 16.047 -9.844 -15.594 1 95.38 115 ASP A C 1
ATOM 917 O O . ASP A 1 115 ? 16.016 -9.195 -14.555 1 95.38 115 ASP A O 1
ATOM 921 N N . LYS A 1 116 ? 16.562 -9.422 -16.688 1 96.62 116 LYS A N 1
ATOM 922 C CA . LYS A 1 116 ? 17.203 -8.109 -16.75 1 96.62 116 LYS A CA 1
ATOM 923 C C . LYS A 1 116 ? 16.188 -7 -16.484 1 96.62 116 LYS A C 1
ATOM 925 O O . LYS A 1 116 ? 16.453 -6.082 -15.711 1 96.62 116 LYS A O 1
ATOM 930 N N . LEU A 1 117 ? 15.062 -7.059 -17.094 1 97.62 117 LEU A N 1
ATOM 931 C CA . LEU A 1 117 ? 14.031 -6.035 -16.953 1 97.62 117 LEU A CA 1
ATOM 932 C C . LEU A 1 117 ? 13.539 -5.953 -15.508 1 97.62 117 LEU A C 1
ATOM 934 O O . LEU A 1 117 ? 13.43 -4.859 -14.953 1 97.62 117 LEU A O 1
ATOM 938 N N . GLN A 1 118 ? 13.297 -7.098 -14.906 1 97.81 118 GLN A N 1
ATOM 939 C CA . GLN A 1 118 ? 12.812 -7.121 -13.531 1 97.81 118 GLN A CA 1
ATOM 940 C C . GLN A 1 118 ? 13.891 -6.621 -12.562 1 97.81 118 GLN A C 1
ATOM 942 O O . GLN A 1 118 ? 13.586 -5.898 -11.609 1 97.81 118 GLN A O 1
ATOM 947 N N . THR A 1 119 ? 15.141 -6.949 -12.812 1 98 119 THR A N 1
ATOM 948 C CA . THR A 1 119 ? 16.25 -6.496 -11.992 1 98 119 THR A CA 1
ATOM 949 C C . THR A 1 119 ? 16.312 -4.973 -11.961 1 98 119 THR A C 1
ATOM 951 O O . THR A 1 119 ? 16.344 -4.363 -10.891 1 98 119 THR A O 1
ATOM 954 N N . TRP A 1 120 ? 16.234 -4.418 -13.086 1 98.5 120 TRP A N 1
ATOM 955 C CA . TRP A 1 120 ? 16.359 -2.965 -13.156 1 98.5 120 TRP A CA 1
ATOM 956 C C . TRP A 1 120 ? 15.109 -2.285 -12.609 1 98.5 120 TRP A C 1
ATOM 958 O O . TRP A 1 120 ? 15.203 -1.233 -11.969 1 98.5 120 TRP A O 1
ATOM 968 N N . ALA A 1 121 ? 13.953 -2.822 -12.875 1 98.62 121 ALA A N 1
ATOM 969 C CA . ALA A 1 121 ? 12.727 -2.256 -12.32 1 98.62 121 ALA A CA 1
ATOM 970 C C . ALA A 1 121 ? 12.781 -2.213 -10.797 1 98.62 121 ALA A C 1
ATOM 972 O O . ALA A 1 121 ? 12.438 -1.198 -10.188 1 98.62 121 ALA A O 1
ATOM 973 N N . MET A 1 122 ? 13.297 -3.244 -10.156 1 98.75 122 MET A N 1
ATOM 974 C CA . MET A 1 122 ? 13.367 -3.316 -8.695 1 98.75 122 MET A CA 1
ATOM 975 C C . MET A 1 122 ? 14.406 -2.34 -8.156 1 98.75 122 MET A C 1
ATOM 977 O O . MET A 1 122 ? 14.188 -1.702 -7.125 1 98.75 122 MET A O 1
ATOM 981 N N . ILE A 1 123 ? 15.531 -2.256 -8.844 1 98.75 123 ILE A N 1
ATOM 982 C CA . ILE A 1 123 ? 16.578 -1.351 -8.398 1 98.75 123 ILE A CA 1
ATOM 983 C C . ILE A 1 123 ? 16.094 0.093 -8.469 1 98.75 123 ILE A C 1
ATOM 985 O O . ILE A 1 123 ? 16.219 0.853 -7.508 1 98.75 123 ILE A O 1
ATOM 989 N N . ILE A 1 124 ? 15.492 0.405 -9.57 1 98.75 124 ILE A N 1
ATOM 990 C CA . ILE A 1 124 ? 15.016 1.768 -9.781 1 98.75 124 ILE A CA 1
ATOM 991 C C . ILE A 1 124 ? 13.914 2.088 -8.766 1 98.75 124 ILE A C 1
ATOM 993 O O . ILE A 1 124 ? 13.898 3.174 -8.188 1 98.75 124 ILE A O 1
ATOM 997 N N . PHE A 1 125 ? 12.992 1.205 -8.594 1 98.81 125 PHE A N 1
ATOM 998 C CA . PHE A 1 125 ? 11.93 1.387 -7.609 1 98.81 125 PHE A CA 1
ATOM 999 C C . PHE A 1 125 ? 12.516 1.648 -6.227 1 98.81 125 PHE A C 1
ATOM 1001 O O . PHE A 1 125 ? 12.109 2.59 -5.543 1 98.81 125 PHE A O 1
ATOM 1008 N N . THR A 1 126 ? 13.484 0.838 -5.812 1 98.75 126 THR A N 1
ATOM 1009 C CA . THR A 1 126 ? 14.07 0.916 -4.48 1 98.75 126 THR A CA 1
ATOM 1010 C C . THR A 1 126 ? 14.781 2.254 -4.277 1 98.75 126 THR A C 1
ATOM 1012 O O . THR A 1 126 ? 14.562 2.934 -3.273 1 98.75 126 THR A O 1
ATOM 1015 N N . ILE A 1 127 ? 15.578 2.658 -5.234 1 98.69 127 ILE A N 1
ATOM 1016 C CA . ILE A 1 127 ? 16.297 3.922 -5.148 1 98.69 127 ILE A CA 1
ATOM 1017 C C . ILE A 1 127 ? 15.312 5.082 -5.098 1 98.69 127 ILE A C 1
ATOM 1019 O O . ILE A 1 127 ? 15.484 6.023 -4.316 1 98.69 127 ILE A O 1
ATOM 1023 N N . ALA A 1 128 ? 14.312 4.984 -5.914 1 98.56 128 ALA A N 1
ATOM 1024 C CA . ALA A 1 128 ? 13.305 6.039 -5.949 1 98.56 128 ALA A CA 1
ATOM 1025 C C . ALA A 1 128 ? 12.562 6.137 -4.613 1 98.56 128 ALA A C 1
ATOM 1027 O O . ALA A 1 128 ? 12.273 7.238 -4.141 1 98.56 128 ALA A O 1
ATOM 1028 N N . ARG A 1 129 ? 12.273 5.008 -3.947 1 98.31 129 ARG A N 1
ATOM 1029 C CA . ARG A 1 129 ? 11.578 5.004 -2.666 1 98.31 129 ARG A CA 1
ATOM 1030 C C . ARG A 1 129 ? 12.445 5.609 -1.568 1 98.31 129 ARG A C 1
ATOM 1032 O O . ARG A 1 129 ? 11.938 6.297 -0.678 1 98.31 129 ARG A O 1
ATOM 1039 N N . ILE A 1 130 ? 13.672 5.328 -1.642 1 98.19 130 ILE A N 1
ATOM 1040 C CA . ILE A 1 130 ? 14.594 5.914 -0.672 1 98.19 130 ILE A CA 1
ATOM 1041 C C . ILE A 1 130 ? 14.688 7.422 -0.901 1 98.19 130 ILE A C 1
ATOM 1043 O O . ILE A 1 130 ? 14.57 8.211 0.043 1 98.19 130 ILE A O 1
ATOM 1047 N N . ALA A 1 131 ? 14.867 7.824 -2.135 1 98.12 131 ALA A N 1
ATOM 1048 C CA . ALA A 1 131 ? 14.922 9.242 -2.482 1 98.12 131 ALA A CA 1
ATOM 1049 C C . ALA A 1 131 ? 13.633 9.953 -2.08 1 98.12 131 ALA A C 1
ATOM 1051 O O . ALA A 1 131 ? 13.672 11.094 -1.603 1 98.12 131 ALA A O 1
ATOM 1052 N N . TYR A 1 132 ? 12.492 9.32 -2.277 1 97.81 132 TYR A N 1
ATOM 1053 C CA . TYR A 1 132 ? 11.188 9.898 -1.952 1 97.81 132 TYR A CA 1
ATOM 1054 C C . TYR A 1 132 ? 11.133 10.32 -0.49 1 97.81 132 TYR A C 1
ATOM 1056 O O . TYR A 1 132 ? 10.672 11.422 -0.173 1 97.81 132 TYR A O 1
ATOM 1064 N N . THR A 1 133 ? 11.602 9.445 0.367 1 97.38 133 THR A N 1
ATOM 1065 C CA . THR A 1 133 ? 11.586 9.742 1.796 1 97.38 133 THR A CA 1
ATOM 1066 C C . THR A 1 133 ? 12.383 11.008 2.098 1 97.38 133 THR A C 1
ATOM 1068 O O . THR A 1 133 ? 11.906 11.891 2.82 1 97.38 133 THR A O 1
ATOM 1071 N N . PHE A 1 134 ? 13.523 11.172 1.496 1 96.56 134 PHE A N 1
ATOM 1072 C CA . PHE A 1 134 ? 14.383 12.328 1.732 1 96.56 134 PHE A CA 1
ATOM 1073 C C . PHE A 1 134 ? 13.727 13.602 1.198 1 96.56 134 PHE A C 1
ATOM 1075 O O . PHE A 1 134 ? 13.664 14.609 1.897 1 96.56 134 PHE A O 1
ATOM 1082 N N . VAL A 1 135 ? 13.25 13.492 0.003 1 96.19 135 VAL A N 1
ATOM 1083 C CA . VAL A 1 135 ? 12.664 14.656 -0.647 1 96.19 135 VAL A CA 1
ATOM 1084 C C . VAL A 1 135 ? 11.406 15.086 0.106 1 96.19 135 VAL A C 1
ATOM 1086 O O . VAL A 1 135 ? 11.148 16.281 0.276 1 96.19 135 VAL A O 1
ATOM 1089 N N . TYR A 1 136 ? 10.609 14.164 0.546 1 95.31 136 TYR A N 1
ATOM 1090 C CA . TYR A 1 136 ? 9.398 14.461 1.298 1 95.31 136 TYR A CA 1
ATOM 1091 C C . TYR A 1 136 ? 9.734 15.094 2.643 1 95.31 136 TYR A C 1
ATOM 1093 O O . TYR A 1 136 ? 9.133 16.094 3.029 1 95.31 136 TYR A O 1
ATOM 1101 N N . ALA A 1 137 ? 10.711 14.523 3.299 1 94.81 137 ALA A N 1
ATOM 1102 C CA . ALA A 1 137 ? 11.117 15.039 4.605 1 94.81 137 ALA A CA 1
ATOM 1103 C C . ALA A 1 137 ? 11.609 16.484 4.508 1 94.81 137 ALA A C 1
ATOM 1105 O O . ALA A 1 137 ? 11.438 17.266 5.441 1 94.81 137 ALA A O 1
ATOM 1106 N N . MET A 1 138 ? 12.148 16.844 3.398 1 94.5 138 MET A N 1
ATOM 1107 C CA . MET A 1 138 ? 12.703 18.172 3.195 1 94.5 138 MET A CA 1
ATOM 1108 C C . MET A 1 138 ? 11.672 19.094 2.557 1 94.5 138 MET A C 1
ATOM 1110 O O . MET A 1 138 ? 11.984 20.234 2.186 1 94.5 138 MET A O 1
ATOM 1114 N N . ALA A 1 139 ? 10.531 18.625 2.316 1 92.5 139 ALA A N 1
ATOM 1115 C CA . ALA A 1 139 ? 9.414 19.422 1.798 1 92.5 139 ALA A CA 1
ATOM 1116 C C . ALA A 1 139 ? 9.734 19.969 0.415 1 92.5 139 ALA A C 1
ATOM 1118 O O . ALA A 1 139 ? 9.477 21.156 0.138 1 92.5 139 ALA A O 1
ATOM 1119 N N . LEU A 1 140 ? 10.32 19.156 -0.433 1 89.88 140 LEU A N 1
ATOM 1120 C CA . LEU A 1 140 ? 10.734 19.609 -1.753 1 89.88 140 LEU A CA 1
ATOM 1121 C C . LEU A 1 140 ? 9.734 19.172 -2.82 1 89.88 140 LEU A C 1
ATOM 1123 O O . LEU A 1 140 ? 9.602 17.984 -3.102 1 89.88 140 LEU A O 1
ATOM 1127 N N . GLN A 1 141 ? 8.992 20.203 -3.443 1 88.56 141 GLN A N 1
ATOM 1128 C CA . GLN A 1 141 ? 8.172 20.016 -4.637 1 88.56 141 GLN A CA 1
ATOM 1129 C C . GLN A 1 141 ? 8.789 20.703 -5.848 1 88.56 141 GLN A C 1
ATOM 1131 O O . GLN A 1 141 ? 9.391 21.766 -5.719 1 88.56 141 GLN A O 1
ATOM 1136 N N . PRO A 1 142 ? 8.789 20.234 -7.008 1 92.12 142 PRO A N 1
ATOM 1137 C CA . PRO A 1 142 ? 8.055 19.078 -7.535 1 92.12 142 PRO A CA 1
ATOM 1138 C C . PRO A 1 142 ? 8.867 17.781 -7.465 1 92.12 142 PRO A C 1
ATOM 1140 O O . PRO A 1 142 ? 8.438 16.75 -7.98 1 92.12 142 PRO A O 1
ATOM 1143 N N . HIS A 1 143 ? 10.039 17.812 -6.871 1 93.44 143 HIS A N 1
ATOM 1144 C CA . HIS A 1 143 ? 10.922 16.656 -6.805 1 93.44 143 HIS A CA 1
ATOM 1145 C C . HIS A 1 143 ? 10.211 15.461 -6.184 1 93.44 143 HIS A C 1
ATOM 1147 O O . HIS A 1 143 ? 10.406 14.328 -6.625 1 93.44 143 HIS A O 1
ATOM 1153 N N . ARG A 1 144 ? 9.398 15.672 -5.172 1 95.06 144 ARG A N 1
ATOM 1154 C CA . ARG A 1 144 ? 8.656 14.594 -4.52 1 95.06 144 ARG A CA 1
ATOM 1155 C C . ARG A 1 144 ? 7.742 13.883 -5.512 1 95.06 144 ARG A C 1
ATOM 1157 O O . ARG A 1 144 ? 7.758 12.656 -5.602 1 95.06 144 ARG A O 1
ATOM 1164 N N . SER A 1 145 ? 7.02 14.656 -6.242 1 93.38 145 SER A N 1
ATOM 1165 C CA . SER A 1 145 ? 6.109 14.086 -7.227 1 93.38 145 SER A CA 1
ATOM 1166 C C . SER A 1 145 ? 6.871 13.359 -8.328 1 93.38 145 SER A C 1
ATOM 1168 O O . SER A 1 145 ? 6.441 12.297 -8.797 1 93.38 145 SER A O 1
ATOM 1170 N N . LEU A 1 146 ? 7.988 13.914 -8.719 1 95.12 146 LEU A N 1
ATOM 1171 C CA . LEU A 1 146 ? 8.797 13.305 -9.766 1 95.12 146 LEU A CA 1
ATOM 1172 C C . LEU A 1 146 ? 9.344 11.961 -9.312 1 95.12 146 LEU A C 1
ATOM 1174 O O . LEU A 1 146 ? 9.273 10.977 -10.055 1 95.12 146 LEU A O 1
ATOM 1178 N N . VAL A 1 147 ? 9.859 11.891 -8.195 1 97 147 VAL A N 1
ATOM 1179 C CA . VAL A 1 147 ? 10.43 10.648 -7.684 1 97 147 VAL A CA 1
ATOM 1180 C C . VAL A 1 147 ? 9.328 9.609 -7.488 1 97 147 VAL A C 1
ATOM 1182 O O . VAL A 1 147 ? 9.531 8.422 -7.766 1 97 147 VAL A O 1
ATOM 1185 N N . ALA A 1 148 ? 8.188 10.039 -6.945 1 95.81 148 ALA A N 1
ATOM 1186 C CA . ALA A 1 148 ? 7.039 9.141 -6.824 1 95.81 148 ALA A CA 1
ATOM 1187 C C . ALA A 1 148 ? 6.66 8.547 -8.18 1 95.81 148 ALA A C 1
ATOM 1189 O O . ALA A 1 148 ? 6.359 7.355 -8.281 1 95.81 148 ALA A O 1
ATOM 1190 N N . LEU A 1 149 ? 6.691 9.367 -9.195 1 96.31 149 LEU A N 1
ATOM 1191 C CA . LEU A 1 149 ? 6.352 8.93 -10.547 1 96.31 149 LEU A CA 1
ATOM 1192 C C . LEU A 1 149 ? 7.363 7.906 -11.055 1 96.31 149 LEU A C 1
ATOM 1194 O O . LEU A 1 149 ? 6.988 6.91 -11.672 1 96.31 149 LEU A O 1
ATOM 1198 N N . ILE A 1 150 ? 8.586 8.164 -10.82 1 98.19 150 ILE A N 1
ATOM 1199 C CA . ILE A 1 150 ? 9.633 7.246 -11.234 1 98.19 150 ILE A CA 1
ATOM 1200 C C . ILE A 1 150 ? 9.414 5.883 -10.586 1 98.19 150 ILE A C 1
ATOM 1202 O O . ILE A 1 150 ? 9.508 4.848 -11.25 1 98.19 150 ILE A O 1
ATOM 1206 N N . ALA A 1 151 ? 9.148 5.84 -9.289 1 98.19 151 ALA A N 1
ATOM 1207 C CA . ALA A 1 151 ? 8.883 4.586 -8.586 1 98.19 151 ALA A CA 1
ATOM 1208 C C . ALA A 1 151 ? 7.684 3.867 -9.188 1 98.19 151 ALA A C 1
ATOM 1210 O O . ALA A 1 151 ? 7.734 2.662 -9.445 1 98.19 151 ALA A O 1
ATOM 1211 N N . ALA A 1 152 ? 6.617 4.621 -9.453 1 97.44 152 ALA A N 1
ATOM 1212 C CA . ALA A 1 152 ? 5.414 4.031 -10.039 1 97.44 152 ALA A CA 1
ATOM 1213 C C . ALA A 1 152 ? 5.699 3.445 -11.414 1 97.44 152 ALA A C 1
ATOM 1215 O O . ALA A 1 152 ? 5.246 2.346 -11.734 1 97.44 152 ALA A O 1
ATOM 1216 N N . LEU A 1 153 ? 6.426 4.156 -12.227 1 98 153 LEU A N 1
ATOM 1217 C CA . LEU A 1 153 ? 6.746 3.707 -13.578 1 98 153 LEU A CA 1
ATOM 1218 C C . LEU A 1 153 ? 7.551 2.412 -13.539 1 98 153 LEU A C 1
ATOM 1220 O O . LEU A 1 153 ? 7.371 1.541 -14.398 1 98 153 LEU A O 1
ATOM 1224 N N . ALA A 1 154 ? 8.477 2.295 -12.609 1 98.56 154 ALA A N 1
ATOM 1225 C CA . ALA A 1 154 ? 9.234 1.059 -12.469 1 98.56 154 ALA A CA 1
ATOM 1226 C C . ALA A 1 154 ? 8.312 -0.133 -12.227 1 98.56 154 ALA A C 1
ATOM 1228 O O . ALA A 1 154 ? 8.508 -1.202 -12.812 1 98.56 154 ALA A O 1
ATOM 1229 N N . VAL A 1 155 ? 7.32 0.033 -11.398 1 98.38 155 VAL A N 1
ATOM 1230 C CA . VAL A 1 155 ? 6.371 -1.039 -11.117 1 98.38 155 VAL A CA 1
ATOM 1231 C C . VAL A 1 155 ? 5.543 -1.34 -12.367 1 98.38 155 VAL A C 1
ATOM 1233 O O . VAL A 1 155 ? 5.293 -2.504 -12.688 1 98.38 155 VAL A O 1
ATOM 1236 N N . PHE A 1 156 ? 5.172 -0.319 -13.117 1 98.5 156 PHE A N 1
ATOM 1237 C CA . PHE A 1 156 ? 4.367 -0.518 -14.312 1 98.5 156 PHE A CA 1
ATOM 1238 C C . PHE A 1 156 ? 5.172 -1.232 -15.391 1 98.5 156 PHE A C 1
ATOM 1240 O O . PHE A 1 156 ? 4.621 -2.014 -16.172 1 98.5 156 PHE A O 1
ATOM 1247 N N . VAL A 1 157 ? 6.426 -0.96 -15.422 1 98.38 157 VAL A N 1
ATOM 1248 C CA . VAL A 1 157 ? 7.289 -1.719 -16.328 1 98.38 157 VAL A CA 1
ATOM 1249 C C . VAL A 1 157 ? 7.234 -3.201 -15.969 1 98.38 157 VAL A C 1
ATOM 1251 O O . VAL A 1 157 ? 7.098 -4.055 -16.844 1 98.38 157 VAL A O 1
ATOM 1254 N N . SER A 1 158 ? 7.375 -3.479 -14.711 1 98.19 158 SER A N 1
ATOM 1255 C CA . SER A 1 158 ? 7.273 -4.859 -14.25 1 98.19 158 SER A CA 1
ATOM 1256 C C . SER A 1 158 ? 5.926 -5.469 -14.625 1 98.19 158 SER A C 1
ATOM 1258 O O . SER A 1 158 ? 5.863 -6.605 -15.102 1 98.19 158 SER A O 1
ATOM 1260 N N . ILE A 1 159 ? 4.867 -4.711 -14.414 1 98.25 159 ILE A N 1
ATOM 1261 C CA . ILE A 1 159 ? 3.518 -5.16 -14.734 1 98.25 159 ILE A CA 1
ATOM 1262 C C . ILE A 1 159 ? 3.416 -5.457 -16.234 1 98.25 159 ILE A C 1
ATOM 1264 O O . ILE A 1 159 ? 2.836 -6.473 -16.625 1 98.25 159 ILE A O 1
ATOM 1268 N N . GLY A 1 160 ? 3.939 -4.574 -17.016 1 98.44 160 GLY A N 1
ATOM 1269 C CA . GLY A 1 160 ? 3.955 -4.824 -18.453 1 98.44 160 GLY A CA 1
ATOM 1270 C C . GLY A 1 160 ? 4.621 -6.133 -18.828 1 98.44 160 GLY A C 1
ATOM 1271 O O . GLY A 1 160 ? 4.129 -6.863 -19.688 1 98.44 160 GLY A O 1
ATOM 1272 N N . ASP A 1 161 ? 5.723 -6.418 -18.188 1 97.94 161 ASP A N 1
ATOM 1273 C CA . ASP A 1 161 ? 6.445 -7.664 -18.438 1 97.94 161 ASP A CA 1
ATOM 1274 C C . ASP A 1 161 ? 5.617 -8.867 -18 1 97.94 161 ASP A C 1
ATOM 1276 O O . ASP A 1 161 ? 5.621 -9.906 -18.672 1 97.94 161 ASP A O 1
ATOM 1280 N N . ILE A 1 162 ? 4.938 -8.758 -16.906 1 96.81 162 ILE A N 1
ATOM 1281 C CA . ILE A 1 162 ? 4.07 -9.82 -16.406 1 96.81 162 ILE A CA 1
ATOM 1282 C C . ILE A 1 162 ? 2.977 -10.117 -17.438 1 96.81 162 ILE A C 1
ATOM 1284 O O . ILE A 1 162 ? 2.754 -11.281 -17.797 1 96.81 162 ILE A O 1
ATOM 1288 N N . ILE A 1 163 ? 2.32 -9.117 -17.875 1 97.19 163 ILE A N 1
ATOM 1289 C CA . ILE A 1 163 ? 1.231 -9.273 -18.844 1 97.19 163 ILE A CA 1
ATOM 1290 C C . ILE A 1 163 ? 1.759 -9.914 -20.125 1 97.19 163 ILE A C 1
ATOM 1292 O O . ILE A 1 163 ? 1.147 -10.836 -20.656 1 97.19 163 ILE A O 1
ATOM 1296 N N . ALA A 1 164 ? 2.885 -9.438 -20.625 1 97.19 164 ALA A N 1
ATOM 1297 C CA . ALA A 1 164 ? 3.498 -10.008 -21.812 1 97.19 164 ALA A CA 1
ATOM 1298 C C . ALA A 1 164 ? 3.797 -11.492 -21.625 1 97.19 164 ALA A C 1
ATOM 1300 O O . ALA A 1 164 ? 3.572 -12.297 -22.531 1 97.19 164 ALA A O 1
ATOM 1301 N N . LYS A 1 165 ? 4.32 -11.828 -20.484 1 95.06 165 LYS A N 1
ATOM 1302 C CA . LYS A 1 165 ? 4.668 -13.219 -20.188 1 95.06 165 LYS A CA 1
ATOM 1303 C C . LYS A 1 165 ? 3.426 -14.102 -20.141 1 95.06 165 LYS A C 1
ATOM 1305 O O . LYS A 1 165 ? 3.414 -15.195 -20.719 1 95.06 165 LYS A O 1
ATOM 1310 N N . VAL A 1 166 ? 2.402 -13.641 -19.516 1 94.5 166 VAL A N 1
ATOM 1311 C CA . VAL A 1 166 ? 1.172 -14.422 -19.406 1 94.5 166 VAL A CA 1
ATOM 1312 C C . VAL A 1 166 ? 0.561 -14.617 -20.797 1 94.5 166 VAL A C 1
ATOM 1314 O O . VAL A 1 166 ? 0.094 -15.711 -21.125 1 94.5 166 VAL A O 1
ATOM 1317 N N . LEU A 1 167 ? 0.591 -13.555 -21.594 1 94.81 167 LEU A N 1
ATOM 1318 C CA . LEU A 1 167 ? 0.077 -13.648 -22.953 1 94.81 167 LEU A CA 1
ATOM 1319 C C . LEU A 1 167 ? 0.902 -14.633 -23.781 1 94.81 167 LEU A C 1
ATOM 1321 O O . LEU A 1 167 ? 0.352 -15.398 -24.578 1 94.81 167 LEU A O 1
ATOM 1325 N N . ALA A 1 168 ? 2.201 -14.688 -23.578 1 93.12 168 ALA A N 1
ATOM 1326 C CA . ALA A 1 168 ? 3.096 -15.586 -24.297 1 93.12 168 ALA A CA 1
ATOM 1327 C C . ALA A 1 168 ? 2.867 -17.031 -23.875 1 93.12 168 ALA A C 1
ATOM 1329 O O . ALA A 1 168 ? 3.004 -17.953 -24.688 1 93.12 168 ALA A O 1
ATOM 1330 N N . LEU A 1 169 ? 2.529 -17.219 -22.672 1 91 169 LEU A N 1
ATOM 1331 C CA . LEU A 1 169 ? 2.324 -18.562 -22.141 1 91 169 LEU A CA 1
ATOM 1332 C C . LEU A 1 169 ? 0.998 -19.141 -22.609 1 91 169 LEU A C 1
ATOM 1334 O O . LEU A 1 169 ? 0.795 -20.359 -22.578 1 91 169 LEU A O 1
ATOM 1338 N N . ASN A 1 170 ? 0.103 -18.406 -23.047 1 90.12 170 ASN A N 1
ATOM 1339 C CA . ASN A 1 170 ? -1.221 -18.875 -23.438 1 90.12 170 ASN A CA 1
ATOM 1340 C C . ASN A 1 170 ? -1.449 -18.703 -24.938 1 90.12 170 ASN A C 1
ATOM 1342 O O . ASN A 1 170 ? -2.59 -18.719 -25.406 1 90.12 170 ASN A O 1
ATOM 1346 N N . LYS A 1 171 ? -0.409 -18.5 -25.688 1 82.06 171 LYS A N 1
ATOM 1347 C CA . LYS A 1 171 ? -0.437 -18.578 -27.156 1 82.06 171 LYS A CA 1
ATOM 1348 C C . LYS A 1 171 ? -0.126 -20 -27.625 1 82.06 171 LYS A C 1
ATOM 1350 O O . LYS A 1 171 ? 0.611 -20.734 -26.969 1 82.06 171 LYS A O 1
ATOM 1355 N N . MET B 1 1 ? 22.953 -34.719 -5.488 1 25.69 1 MET B N 1
ATOM 1356 C CA . MET B 1 1 ? 22.344 -33.688 -4.645 1 25.69 1 MET B CA 1
ATOM 1357 C C . MET B 1 1 ? 20.938 -33.375 -5.129 1 25.69 1 MET B C 1
ATOM 1359 O O . MET B 1 1 ? 20.75 -32.969 -6.281 1 25.69 1 MET B O 1
ATOM 1363 N N . LEU B 1 2 ? 19.969 -34.031 -4.676 1 26.44 2 LEU B N 1
ATOM 1364 C CA . LEU B 1 2 ? 18.531 -33.938 -4.953 1 26.44 2 LEU B CA 1
ATOM 1365 C C . LEU B 1 2 ? 18.031 -32.5 -4.762 1 26.44 2 LEU B C 1
ATOM 1367 O O . LEU B 1 2 ? 18.031 -31.984 -3.643 1 26.44 2 LEU B O 1
ATOM 1371 N N . THR B 1 3 ? 18.469 -31.562 -5.562 1 33.84 3 THR B N 1
ATOM 1372 C CA . THR B 1 3 ? 18 -30.188 -5.527 1 33.84 3 THR B CA 1
ATOM 1373 C C . THR B 1 3 ? 16.469 -30.141 -5.402 1 33.84 3 THR B C 1
ATOM 1375 O O . THR B 1 3 ? 15.758 -30.656 -6.266 1 33.84 3 THR B O 1
ATOM 1378 N N . ILE B 1 4 ? 15.953 -30.406 -4.297 1 34.31 4 ILE B N 1
ATOM 1379 C CA . ILE B 1 4 ? 14.539 -30.266 -3.941 1 34.31 4 ILE B CA 1
ATOM 1380 C C . ILE B 1 4 ? 13.992 -28.953 -4.52 1 34.31 4 ILE B C 1
ATOM 1382 O O . ILE B 1 4 ? 14.328 -27.875 -4.047 1 34.31 4 ILE B O 1
ATOM 1386 N N . ALA B 1 5 ? 13.984 -28.734 -5.824 1 39.69 5 ALA B N 1
ATOM 1387 C CA . ALA B 1 5 ? 13.57 -27.578 -6.617 1 39.69 5 ALA B CA 1
ATOM 1388 C C . ALA B 1 5 ? 12.133 -27.188 -6.305 1 39.69 5 ALA B C 1
ATOM 1390 O O . ALA B 1 5 ? 11.234 -28.031 -6.305 1 39.69 5 ALA B O 1
ATOM 1391 N N . MET B 1 6 ? 11.805 -26.375 -5.332 1 44.38 6 MET B N 1
ATOM 1392 C CA . MET B 1 6 ? 10.453 -25.828 -5.227 1 44.38 6 MET B CA 1
ATOM 1393 C C . MET B 1 6 ? 9.922 -25.406 -6.59 1 44.38 6 MET B C 1
ATOM 1395 O O . MET B 1 6 ? 10.508 -24.547 -7.246 1 44.38 6 MET B O 1
ATOM 1399 N N . THR B 1 7 ? 9.57 -26.328 -7.512 1 48.69 7 THR B N 1
ATOM 1400 C CA . THR B 1 7 ? 9.266 -26.156 -8.93 1 48.69 7 THR B CA 1
ATOM 1401 C C . THR B 1 7 ? 7.988 -25.328 -9.109 1 48.69 7 THR B C 1
ATOM 1403 O O . THR B 1 7 ? 6.895 -25.781 -8.766 1 48.69 7 THR B O 1
ATOM 1406 N N . HIS B 1 8 ? 8.016 -24 -8.844 1 65.25 8 HIS B N 1
ATOM 1407 C CA . HIS B 1 8 ? 6.816 -23.328 -9.328 1 65.25 8 HIS B CA 1
ATOM 1408 C C . HIS B 1 8 ? 6.754 -23.344 -10.852 1 65.25 8 HIS B C 1
ATOM 1410 O O . HIS B 1 8 ? 7.766 -23.125 -11.523 1 65.25 8 HIS B O 1
ATOM 1416 N N . ASP B 1 9 ? 5.746 -24.062 -11.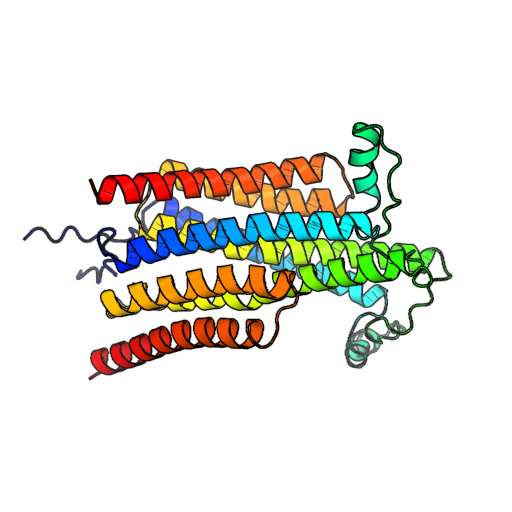484 1 79.38 9 ASP B N 1
ATOM 1417 C CA . ASP B 1 9 ? 5.492 -24.156 -12.922 1 79.38 9 ASP B CA 1
ATOM 1418 C C . ASP B 1 9 ? 4.793 -22.906 -13.438 1 79.38 9 ASP B C 1
ATOM 1420 O O . ASP B 1 9 ? 3.619 -22.672 -13.141 1 79.38 9 ASP B O 1
ATOM 1424 N N . PRO B 1 10 ? 5.57 -21.984 -14.172 1 83.12 10 PRO B N 1
ATOM 1425 C CA . PRO B 1 10 ? 4.945 -20.766 -14.711 1 83.12 10 PRO B CA 1
ATOM 1426 C C . PRO B 1 10 ? 3.736 -21.078 -15.594 1 83.12 10 PRO B C 1
ATOM 1428 O O . PRO B 1 10 ? 2.906 -20.203 -15.836 1 83.12 10 PRO B O 1
ATOM 1431 N N . GLU B 1 11 ? 3.668 -22.312 -15.93 1 83.88 11 GLU B N 1
ATOM 1432 C CA . GLU B 1 11 ? 2.555 -22.688 -16.797 1 83.88 11 GLU B CA 1
ATOM 1433 C C . GLU B 1 11 ? 1.318 -23.047 -15.977 1 83.88 11 GLU B C 1
ATOM 1435 O O . GLU B 1 11 ? 0.219 -23.172 -16.516 1 83.88 11 GLU B O 1
ATOM 1440 N N . SER B 1 12 ? 1.53 -23.188 -14.695 1 90.25 12 SER B N 1
ATOM 1441 C CA . SER B 1 12 ? 0.388 -23.5 -13.844 1 90.25 12 SER B CA 1
ATOM 1442 C C . SER B 1 12 ? -0.642 -22.375 -13.875 1 90.25 12 SER B C 1
ATOM 1444 O O . SER B 1 12 ? -0.281 -21.203 -13.898 1 90.25 12 SER B O 1
ATOM 1446 N N . THR B 1 13 ? -1.901 -22.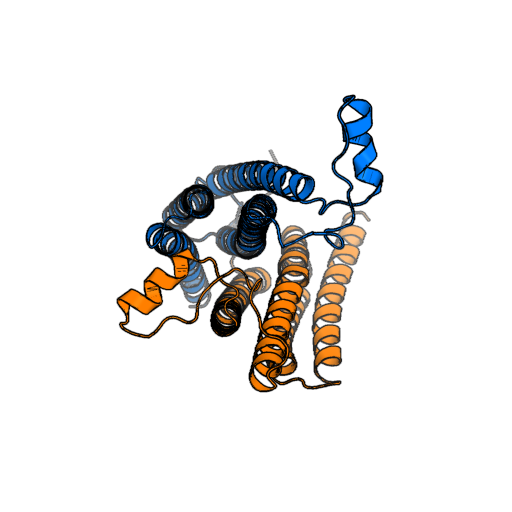797 -13.906 1 93.19 13 THR B N 1
ATOM 1447 C CA . THR B 1 13 ? -2.996 -21.844 -13.953 1 93.19 13 THR B CA 1
ATOM 1448 C C . THR B 1 13 ? -3.008 -20.984 -12.695 1 93.19 13 THR B C 1
ATOM 1450 O O . THR B 1 13 ? -3.277 -19.781 -12.758 1 93.19 13 THR B O 1
ATOM 1453 N N . SER B 1 14 ? -2.658 -21.562 -11.578 1 94.44 14 SER B N 1
ATOM 1454 C CA . SER B 1 14 ? -2.707 -20.828 -10.328 1 94.44 14 SER B CA 1
ATOM 1455 C C . SER B 1 14 ? -1.604 -19.766 -10.266 1 94.44 14 SER B C 1
ATOM 1457 O O . SER B 1 14 ? -1.818 -18.672 -9.758 1 94.44 14 SER B O 1
ATOM 1459 N N . VAL B 1 15 ? -0.455 -20.062 -10.828 1 93.69 15 VAL B N 1
ATOM 1460 C CA . VAL B 1 15 ? 0.642 -19.094 -10.828 1 93.69 15 VAL B CA 1
ATOM 1461 C C . VAL B 1 15 ? 0.298 -17.922 -11.742 1 93.69 15 VAL B C 1
ATOM 1463 O O . VAL B 1 15 ? 0.5 -16.766 -11.375 1 93.69 15 VAL B O 1
ATOM 1466 N N . GLN B 1 16 ? -0.246 -18.188 -12.875 1 95.56 16 GLN B N 1
ATOM 1467 C CA . GLN B 1 16 ? -0.658 -17.125 -13.781 1 95.56 16 GLN B CA 1
ATOM 1468 C C . GLN B 1 16 ? -1.792 -16.297 -13.18 1 95.56 16 GLN B C 1
ATOM 1470 O O . GLN B 1 16 ? -1.821 -15.07 -13.328 1 95.56 16 GLN B O 1
ATOM 1475 N N . THR B 1 17 ? -2.709 -17.031 -12.562 1 97.12 17 THR B N 1
ATOM 1476 C CA . THR B 1 17 ? -3.816 -16.344 -11.914 1 97.12 17 THR B CA 1
ATOM 1477 C C . THR B 1 17 ? -3.307 -15.438 -10.797 1 97.12 17 THR B C 1
ATOM 1479 O O . THR B 1 17 ? -3.768 -14.305 -10.648 1 97.12 17 THR B O 1
ATOM 1482 N N . PHE B 1 18 ? -2.375 -15.891 -10.031 1 97.19 18 PHE B N 1
ATOM 1483 C CA . PHE B 1 18 ? -1.779 -15.07 -8.984 1 97.19 18 PHE B CA 1
ATOM 1484 C C . PHE B 1 18 ? -1.19 -13.789 -9.562 1 97.19 18 PHE B C 1
ATOM 1486 O O . PHE B 1 18 ? -1.418 -12.703 -9.039 1 97.19 18 PHE B O 1
ATOM 1493 N N . ALA B 1 19 ? -0.448 -13.961 -10.617 1 96.38 19 ALA B N 1
ATOM 1494 C CA . ALA B 1 19 ? 0.199 -12.812 -11.242 1 96.38 19 ALA B CA 1
ATOM 1495 C C . ALA B 1 19 ? -0.835 -11.812 -11.75 1 96.38 19 ALA B C 1
ATOM 1497 O O . ALA B 1 19 ? -0.739 -10.617 -11.477 1 96.38 19 ALA B O 1
ATOM 1498 N N . ILE B 1 20 ? -1.85 -12.281 -12.422 1 97.44 20 ILE B N 1
ATOM 1499 C CA . ILE B 1 20 ? -2.85 -11.406 -13.031 1 97.44 20 ILE B CA 1
ATOM 1500 C C . ILE B 1 20 ? -3.689 -10.75 -11.938 1 97.44 20 ILE B C 1
ATOM 1502 O O . ILE B 1 20 ? -4.004 -9.562 -12.023 1 97.44 20 ILE B O 1
ATOM 1506 N N . CYS B 1 21 ? -4.055 -11.5 -10.906 1 98.25 21 CYS B N 1
ATOM 1507 C CA . CYS B 1 21 ? -4.824 -10.938 -9.805 1 98.25 21 CYS B CA 1
ATOM 1508 C C . CYS B 1 21 ? -4.012 -9.898 -9.039 1 98.25 21 CYS B C 1
ATOM 1510 O O . CYS B 1 21 ? -4.539 -8.867 -8.625 1 98.25 21 CYS B O 1
ATOM 1512 N N . THR B 1 22 ? -2.736 -10.172 -8.844 1 97.62 22 THR B N 1
ATOM 1513 C CA . THR B 1 22 ? -1.862 -9.211 -8.172 1 97.62 22 THR B CA 1
ATOM 1514 C C . THR B 1 22 ? -1.787 -7.91 -8.961 1 97.62 22 THR B C 1
ATOM 1516 O O . THR B 1 22 ? -1.894 -6.824 -8.391 1 97.62 22 THR B O 1
ATOM 1519 N N . VAL B 1 23 ? -1.646 -8.039 -10.258 1 97.62 23 VAL B N 1
ATOM 1520 C CA . VAL B 1 23 ? -1.598 -6.859 -11.125 1 97.62 23 VAL B CA 1
ATOM 1521 C C . VAL B 1 23 ? -2.924 -6.109 -11.047 1 97.62 23 VAL B C 1
ATOM 1523 O O . VAL B 1 23 ? -2.945 -4.883 -10.906 1 97.62 23 VAL B O 1
ATOM 1526 N N . ALA B 1 24 ? -3.992 -6.812 -11.156 1 98.19 24 ALA B N 1
ATOM 1527 C CA . ALA B 1 24 ? -5.312 -6.188 -11.094 1 98.19 24 ALA B CA 1
ATOM 1528 C C . ALA B 1 24 ? -5.508 -5.449 -9.773 1 98.19 24 ALA B C 1
ATOM 1530 O O . ALA B 1 24 ? -6.027 -4.332 -9.75 1 98.19 24 ALA B O 1
ATOM 1531 N N . LEU B 1 25 ? -5.098 -6.043 -8.688 1 98.12 25 LEU B N 1
ATOM 1532 C CA . LEU B 1 25 ? -5.27 -5.445 -7.363 1 98.12 25 LEU B CA 1
ATOM 1533 C C . LEU B 1 25 ? -4.344 -4.242 -7.191 1 98.12 25 LEU B C 1
ATOM 1535 O O . LEU B 1 25 ? -4.703 -3.271 -6.52 1 98.12 25 LEU B O 1
ATOM 1539 N N . TYR B 1 26 ? -3.156 -4.328 -7.766 1 97.06 26 TYR B N 1
ATOM 1540 C CA . TYR B 1 26 ? -2.266 -3.174 -7.738 1 97.06 26 TYR B CA 1
ATOM 1541 C C . TYR B 1 26 ? -2.875 -1.998 -8.492 1 97.06 26 TYR B C 1
ATOM 1543 O O . TYR B 1 26 ? -2.871 -0.867 -8 1 97.06 26 TYR B O 1
ATOM 1551 N N . ILE B 1 27 ? -3.369 -2.279 -9.672 1 96.81 27 ILE B N 1
ATOM 1552 C CA . ILE B 1 27 ? -3.965 -1.224 -10.484 1 96.81 27 ILE B CA 1
ATOM 1553 C C . ILE B 1 27 ? -5.172 -0.635 -9.758 1 96.81 27 ILE B C 1
ATOM 1555 O O . ILE B 1 27 ? -5.348 0.585 -9.719 1 96.81 27 ILE B O 1
ATOM 1559 N N . LYS B 1 28 ? -5.945 -1.493 -9.266 1 97.44 28 LYS B N 1
ATOM 1560 C CA . LYS B 1 28 ? -7.094 -1.024 -8.492 1 97.44 28 LYS B CA 1
ATOM 1561 C C . LYS B 1 28 ? -6.656 -0.116 -7.348 1 97.44 28 LYS B C 1
ATOM 1563 O O . LYS B 1 28 ? -7.254 0.936 -7.117 1 97.44 28 LYS B O 1
ATOM 1568 N N . PHE B 1 29 ? -5.688 -0.552 -6.551 1 96.56 29 PHE B N 1
ATOM 1569 C CA . PHE B 1 29 ? -5.195 0.248 -5.438 1 96.56 29 PHE B CA 1
ATOM 1570 C C . PHE B 1 29 ? -4.656 1.586 -5.926 1 96.56 29 PHE B C 1
ATOM 1572 O O . PHE B 1 29 ? -4.918 2.627 -5.32 1 96.56 29 PHE B O 1
ATOM 1579 N N . PHE B 1 30 ? -3.934 1.496 -7.008 1 94.56 30 PHE B N 1
ATOM 1580 C CA . PHE B 1 30 ? -3.338 2.699 -7.574 1 94.56 30 PHE B CA 1
ATOM 1581 C C . PHE B 1 30 ? -4.414 3.713 -7.945 1 94.56 30 PHE B C 1
ATOM 1583 O O . PHE B 1 30 ? -4.289 4.898 -7.637 1 94.56 30 PHE B O 1
ATOM 1590 N N . ILE B 1 31 ? -5.449 3.299 -8.594 1 95.88 31 ILE B N 1
ATOM 1591 C CA . ILE B 1 31 ? -6.555 4.168 -8.984 1 95.88 31 ILE B CA 1
ATOM 1592 C C . ILE B 1 31 ? -7.254 4.703 -7.734 1 95.88 31 ILE B C 1
ATOM 1594 O O . ILE B 1 31 ? -7.555 5.895 -7.648 1 95.88 31 ILE B O 1
ATOM 1598 N N . THR B 1 32 ? -7.484 3.836 -6.742 1 96.06 32 THR B N 1
ATOM 1599 C CA . THR B 1 32 ? -8.125 4.242 -5.496 1 96.06 32 THR B CA 1
ATOM 1600 C C . THR B 1 32 ? -7.301 5.324 -4.797 1 96.06 32 THR B C 1
ATOM 1602 O O . THR B 1 32 ? -7.855 6.289 -4.27 1 96.06 32 THR B O 1
ATOM 1605 N N . ALA B 1 33 ? -5.984 5.145 -4.82 1 94.69 33 ALA B N 1
ATOM 1606 C CA . ALA B 1 33 ? -5.086 6.105 -4.188 1 94.69 33 ALA B CA 1
ATOM 1607 C C . ALA B 1 33 ? -5.195 7.477 -4.844 1 94.69 33 ALA B C 1
ATOM 1609 O O . ALA B 1 33 ? -5.055 8.508 -4.18 1 94.69 33 ALA B O 1
ATOM 1610 N N . ARG B 1 34 ? -5.5 7.496 -6.102 1 93.62 34 ARG B N 1
ATOM 1611 C CA . ARG B 1 34 ? -5.68 8.773 -6.781 1 93.62 34 ARG B CA 1
ATOM 1612 C C . ARG B 1 34 ? -6.965 9.461 -6.336 1 93.62 34 ARG B C 1
ATOM 1614 O O . ARG B 1 34 ? -7 10.68 -6.168 1 93.62 34 ARG B O 1
ATOM 1621 N N . PHE B 1 35 ? -7.988 8.703 -6.219 1 94.38 35 PHE B N 1
ATOM 1622 C CA . PHE B 1 35 ? -9.242 9.266 -5.727 1 94.38 35 PHE B CA 1
ATOM 1623 C C . PHE B 1 35 ? -9.078 9.773 -4.301 1 94.38 35 PHE B C 1
ATOM 1625 O O . PHE B 1 35 ? -9.602 10.836 -3.953 1 94.38 35 PHE B O 1
ATOM 1632 N N . GLN B 1 36 ? -8.367 9.023 -3.52 1 94.25 36 GLN B N 1
ATOM 1633 C CA . GLN B 1 36 ? -8.094 9.469 -2.154 1 94.25 36 GLN B CA 1
ATOM 1634 C C . GLN B 1 36 ? -7.309 10.773 -2.146 1 94.25 36 GLN B C 1
ATOM 1636 O O . GLN B 1 36 ? -7.605 11.68 -1.364 1 94.25 36 GLN B O 1
ATOM 1641 N N . ALA B 1 37 ? -6.254 10.836 -2.99 1 91.69 37 ALA B N 1
ATOM 1642 C CA . ALA B 1 37 ? -5.422 12.031 -3.068 1 91.69 37 ALA B CA 1
ATOM 1643 C C . ALA B 1 37 ? -6.25 13.25 -3.475 1 91.69 37 ALA B C 1
ATOM 1645 O O . ALA B 1 37 ? -6.062 14.344 -2.939 1 91.69 37 ALA B O 1
ATOM 1646 N N . ALA B 1 38 ? -7.168 13.078 -4.398 1 91.75 38 ALA B N 1
ATOM 1647 C CA . ALA B 1 38 ? -8.039 14.156 -4.848 1 91.75 38 ALA B CA 1
ATOM 1648 C C . ALA B 1 38 ? -8.977 14.609 -3.73 1 91.75 38 ALA B C 1
ATOM 1650 O O . ALA B 1 38 ? -9.18 15.805 -3.527 1 91.75 38 ALA B O 1
ATOM 1651 N N . ALA B 1 39 ? -9.523 13.664 -3.029 1 92.12 39 ALA B N 1
ATOM 1652 C CA . ALA B 1 39 ? -10.414 13.992 -1.919 1 92.12 39 ALA B CA 1
ATOM 1653 C C . ALA B 1 39 ? -9.664 14.75 -0.822 1 92.12 39 ALA B C 1
ATOM 1655 O O . ALA B 1 39 ? -10.203 15.68 -0.222 1 92.12 39 ALA B O 1
ATOM 1656 N N . LYS B 1 40 ? -8.445 14.352 -0.582 1 90.19 40 LYS B N 1
ATOM 1657 C CA . LYS B 1 40 ? -7.621 15 0.433 1 90.19 40 LYS B CA 1
ATOM 1658 C C . LYS B 1 40 ? -7.277 16.438 0.032 1 90.19 40 LYS B C 1
ATOM 1660 O O . LYS B 1 40 ? -7.262 17.328 0.874 1 90.19 40 LYS B O 1
ATOM 1665 N N . TYR B 1 41 ? -7.023 16.625 -1.179 1 88 41 TYR B N 1
ATOM 1666 C CA . TYR B 1 41 ? -6.723 17.969 -1.686 1 88 41 TYR B CA 1
ATOM 1667 C C . TYR B 1 41 ? -7.902 18.906 -1.478 1 88 41 TYR B C 1
ATOM 1669 O O . TYR B 1 41 ? -7.719 20.062 -1.114 1 88 41 TYR B O 1
ATOM 1677 N N . ASN B 1 42 ? -9.07 18.438 -1.655 1 88.25 42 ASN B N 1
ATOM 1678 C CA . ASN B 1 42 ? -10.281 19.25 -1.616 1 88.25 42 ASN B CA 1
ATOM 1679 C C . ASN B 1 42 ? -10.578 19.734 -0.202 1 88.25 42 ASN B C 1
ATOM 1681 O O . ASN B 1 42 ? -11.336 20.688 -0.017 1 88.25 42 ASN B O 1
ATOM 1685 N N . VAL B 1 43 ? -9.945 19.141 0.768 1 88.25 43 VAL B N 1
ATOM 1686 C CA . VAL B 1 43 ? -10.203 19.578 2.135 1 88.25 43 VAL B CA 1
ATOM 1687 C C . VAL B 1 43 ? -8.961 20.25 2.711 1 88.25 43 VAL B C 1
ATOM 1689 O O . VAL B 1 43 ? -8.906 20.562 3.902 1 88.25 43 VAL B O 1
ATOM 1692 N N . GLY B 1 44 ? -7.984 20.453 1.857 1 86.38 44 GLY B N 1
ATOM 1693 C CA . GLY B 1 44 ? -6.746 21.062 2.312 1 86.38 44 GLY B CA 1
ATOM 1694 C C . GLY B 1 44 ? -5.91 20.156 3.186 1 86.38 44 GLY B C 1
ATOM 1695 O O . GLY B 1 44 ? -5.211 20.609 4.09 1 86.38 44 GLY B O 1
ATOM 1696 N N . GLY B 1 45 ? -6.047 18.938 2.947 1 86.94 45 GLY B N 1
ATOM 1697 C CA . GLY B 1 45 ? -5.406 17.953 3.805 1 86.94 45 GLY B CA 1
ATOM 1698 C C . GLY B 1 45 ? -4.012 17.578 3.34 1 86.94 45 GLY B C 1
ATOM 1699 O O . GLY B 1 45 ? -3.375 16.703 3.926 1 86.94 45 GLY B O 1
ATOM 1700 N N . ARG B 1 46 ? -3.479 18.234 2.334 1 87.25 46 ARG B N 1
ATOM 1701 C CA . ARG B 1 46 ? -2.166 17.938 1.777 1 87.25 46 ARG B CA 1
ATOM 1702 C C . ARG B 1 46 ? -1.095 18.844 2.357 1 87.25 46 ARG B C 1
ATOM 1704 O O . ARG B 1 46 ? -1.409 19.812 3.064 1 87.25 46 ARG B O 1
ATOM 1711 N N . PRO B 1 47 ? 0.182 18.453 2.143 1 88.06 47 PRO B N 1
ATOM 1712 C CA . PRO B 1 47 ? 1.25 19.344 2.6 1 88.06 47 PRO B CA 1
ATOM 1713 C C . PRO B 1 47 ? 1.191 20.719 1.943 1 88.06 47 PRO B C 1
ATOM 1715 O O . PRO B 1 47 ? 0.788 20.844 0.783 1 88.06 47 PRO B O 1
ATOM 1718 N N . PRO B 1 48 ? 1.644 21.734 2.701 1 85.94 48 PRO B N 1
ATOM 1719 C CA . PRO B 1 48 ? 1.591 23.094 2.184 1 85.94 48 PRO B CA 1
ATOM 1720 C C . PRO B 1 48 ? 2.334 23.266 0.859 1 85.94 48 PRO B C 1
ATOM 1722 O O . PRO B 1 48 ? 1.923 24.047 0.009 1 85.94 48 PRO B O 1
ATOM 1725 N N . GLU B 1 49 ? 3.428 22.469 0.61 1 87.75 49 GLU B N 1
ATOM 1726 C CA . GLU B 1 49 ? 4.211 22.625 -0.613 1 87.75 49 GLU B CA 1
ATOM 1727 C C . GLU B 1 49 ? 3.443 22.109 -1.825 1 87.75 49 GLU B C 1
ATOM 1729 O O . GLU B 1 49 ? 3.816 22.375 -2.967 1 87.75 49 GLU B O 1
ATOM 1734 N N . ASP B 1 50 ? 2.344 21.453 -1.591 1 87.19 50 ASP B N 1
ATOM 1735 C CA . ASP B 1 50 ? 1.574 20.922 -2.711 1 87.19 50 ASP B CA 1
ATOM 1736 C C . ASP B 1 50 ? 0.757 22.016 -3.389 1 87.19 50 ASP B C 1
ATOM 1738 O O . ASP B 1 50 ? 0.194 21.797 -4.465 1 87.19 50 ASP B O 1
ATOM 1742 N N . ALA B 1 51 ? 0.74 23.156 -2.742 1 78.44 51 ALA B N 1
ATOM 1743 C CA . ALA B 1 51 ? 0.12 24.312 -3.379 1 78.44 51 ALA B CA 1
ATOM 1744 C C . ALA B 1 51 ? 0.851 24.688 -4.664 1 78.44 51 ALA B C 1
ATOM 1746 O O . ALA B 1 51 ? 0.305 25.406 -5.512 1 78.44 51 ALA B O 1
ATOM 1747 N N . PHE B 1 52 ? 2.025 24.203 -4.77 1 79.12 52 PHE B N 1
ATOM 1748 C CA . PHE B 1 52 ? 2.857 24.422 -5.945 1 79.12 52 PHE B CA 1
ATOM 1749 C C . PHE B 1 52 ? 2.102 24.062 -7.219 1 79.12 52 PHE B C 1
ATOM 1751 O O . PHE B 1 52 ? 2.127 24.812 -8.195 1 79.12 52 PHE B O 1
ATOM 1758 N N . PHE B 1 53 ? 1.38 22.984 -7.203 1 78.62 53 PHE B N 1
ATOM 1759 C CA . PHE B 1 53 ? 0.729 22.484 -8.406 1 78.62 53 PHE B CA 1
ATOM 1760 C C . PHE B 1 53 ? -0.446 23.375 -8.797 1 78.62 53 PHE B C 1
ATOM 1762 O O . PHE B 1 53 ? -0.703 23.594 -9.984 1 78.62 53 PHE B O 1
ATOM 1769 N N . ALA B 1 54 ? -1.192 23.812 -7.871 1 73.94 54 ALA B N 1
ATOM 1770 C CA . ALA B 1 54 ? -2.283 24.75 -8.148 1 73.94 54 ALA B CA 1
ATOM 1771 C C . ALA B 1 54 ? -1.755 26.047 -8.758 1 73.94 54 ALA B C 1
ATOM 1773 O O . ALA B 1 54 ? -2.338 26.578 -9.703 1 73.94 54 ALA B O 1
ATOM 1774 N N . ARG B 1 55 ? -0.669 26.469 -8.281 1 76.5 55 ARG B N 1
ATOM 1775 C CA . ARG B 1 55 ? -0.052 27.688 -8.797 1 76.5 55 ARG B CA 1
ATOM 1776 C C . ARG B 1 55 ? 0.441 27.484 -10.227 1 76.5 55 ARG B C 1
ATOM 1778 O O . ARG B 1 55 ? 0.264 28.359 -11.078 1 76.5 55 ARG B O 1
ATOM 1785 N N . LEU B 1 56 ? 0.953 26.359 -10.422 1 78.25 56 LEU B N 1
ATOM 1786 C CA . LEU B 1 56 ? 1.441 26.047 -11.758 1 78.25 56 LEU B CA 1
ATOM 1787 C C . LEU B 1 56 ? 0.288 25.969 -12.75 1 78.25 56 LEU B C 1
ATOM 1789 O O . LEU B 1 56 ? 0.433 26.359 -13.906 1 78.25 56 LEU B O 1
ATOM 1793 N N . ALA B 1 57 ? -0.902 25.609 -12.273 1 78.5 57 ALA B N 1
ATOM 1794 C CA . ALA B 1 57 ? -2.076 25.453 -13.133 1 78.5 57 ALA B CA 1
ATOM 1795 C C . ALA B 1 57 ? -2.844 26.766 -13.25 1 78.5 57 ALA B C 1
ATOM 1797 O O . ALA B 1 57 ? -3.889 26.828 -13.898 1 78.5 57 ALA B O 1
ATOM 1798 N N . GLY B 1 58 ? -2.42 27.719 -12.445 1 72.44 58 GLY B N 1
ATOM 1799 C CA . GLY B 1 58 ? -3.053 29.031 -12.5 1 72.44 58 GLY B CA 1
ATOM 1800 C C . GLY B 1 58 ? -4.348 29.109 -11.711 1 72.44 58 GLY B C 1
ATOM 1801 O O . GLY B 1 58 ? -5.203 29.953 -11.984 1 72.44 58 GLY B O 1
ATOM 1802 N N . LYS B 1 59 ? -4.598 28.219 -10.93 1 73.06 59 LYS B N 1
ATOM 1803 C CA . LYS B 1 59 ? -5.824 28.203 -10.141 1 73.06 59 LYS B CA 1
ATOM 1804 C C . LYS B 1 59 ? -5.559 28.672 -8.711 1 73.06 59 LYS B C 1
ATOM 1806 O O . LYS B 1 59 ? -4.418 28.656 -8.242 1 73.06 59 LYS B O 1
ATOM 1811 N N . GLU B 1 60 ? -6.582 29.359 -8.164 1 70.75 60 GLU B N 1
ATOM 1812 C CA . GLU B 1 60 ? -6.445 29.719 -6.758 1 70.75 60 GLU B CA 1
ATOM 1813 C C . GLU B 1 60 ? -6.355 28.484 -5.875 1 70.75 60 GLU B C 1
ATOM 1815 O O . GLU B 1 60 ? -7.277 27.656 -5.848 1 70.75 60 GLU B O 1
ATOM 1820 N N . PRO B 1 61 ? -5.273 28.312 -5.297 1 72 61 PRO B N 1
ATOM 1821 C CA . PRO B 1 61 ? -5.059 27.062 -4.551 1 72 61 PRO B CA 1
ATOM 1822 C C . PRO B 1 61 ? -5.871 27.016 -3.262 1 72 61 PRO B C 1
ATOM 1824 O O . PRO B 1 61 ? -6.105 28.047 -2.627 1 72 61 PRO B O 1
ATOM 1827 N N . ILE B 1 62 ? -6.617 25.984 -3.115 1 77.5 62 ILE B N 1
ATOM 1828 C CA . ILE B 1 62 ? -7.086 25.672 -1.769 1 77.5 62 ILE B CA 1
ATOM 1829 C C . ILE B 1 62 ? -5.898 25.578 -0.815 1 77.5 62 ILE B C 1
ATOM 1831 O O . ILE B 1 62 ? -4.926 24.875 -1.091 1 77.5 62 ILE B O 1
ATOM 1835 N N . PRO B 1 63 ? -5.922 26.422 0.128 1 81.88 63 PRO B N 1
ATOM 1836 C CA . PRO B 1 63 ? -4.801 26.328 1.069 1 81.88 63 PRO B CA 1
ATOM 1837 C C . PRO B 1 63 ? -4.625 24.922 1.641 1 81.88 63 PRO B C 1
ATOM 1839 O O . PRO B 1 63 ? -5.605 24.266 2.002 1 81.88 63 PRO B O 1
ATOM 1842 N N . GLN B 1 64 ? -3.352 24.469 1.675 1 84.94 64 GLN B N 1
ATOM 1843 C CA . GLN B 1 64 ? -3.02 23.141 2.188 1 84.94 64 GLN B CA 1
ATOM 1844 C C . GLN B 1 64 ? -2.314 23.234 3.537 1 84.94 64 GLN B C 1
ATOM 1846 O O . GLN B 1 64 ? -1.359 24 3.693 1 84.94 64 GLN B O 1
ATOM 1851 N N . SER B 1 65 ? -2.877 22.578 4.551 1 82.69 65 SER B N 1
ATOM 1852 C CA . SER B 1 65 ? -2.324 22.625 5.898 1 82.69 65 SER B CA 1
ATOM 1853 C C . SER B 1 65 ? -2.465 21.281 6.602 1 82.69 65 SER B C 1
ATOM 1855 O O . SER B 1 65 ? -2.75 21.219 7.801 1 82.69 65 SER B O 1
ATOM 1857 N N . TYR B 1 66 ? -2.334 20.156 5.91 1 83.94 66 TYR B N 1
ATOM 1858 C CA . TYR B 1 66 ? -2.531 18.828 6.48 1 83.94 66 TYR B CA 1
ATOM 1859 C C . TYR B 1 66 ? -3.889 18.719 7.164 1 83.94 66 TYR B C 1
ATOM 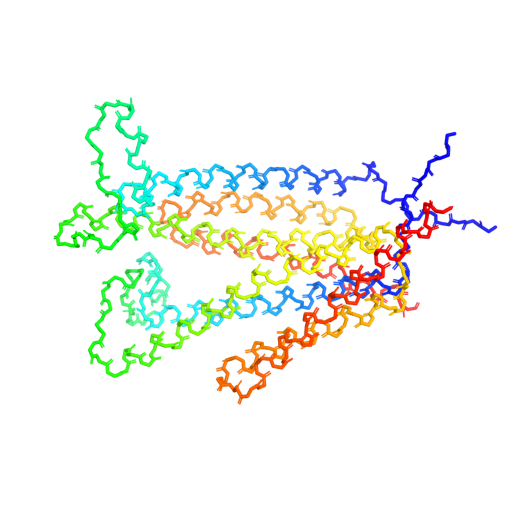1861 O O . TYR B 1 66 ? -4.074 17.906 8.062 1 83.94 66 TYR B O 1
ATOM 1869 N N . GLY B 1 67 ? -4.84 19.641 6.918 1 76.31 67 GLY B N 1
ATOM 1870 C CA . GLY B 1 67 ? -6.184 19.609 7.469 1 76.31 67 GLY B CA 1
ATOM 1871 C C . GLY B 1 67 ? -6.293 20.281 8.82 1 76.31 67 GLY B C 1
ATOM 1872 O O . GLY B 1 67 ? -7.301 20.141 9.516 1 76.31 67 GLY B O 1
ATOM 1873 N N . THR B 1 68 ? -5.32 20.984 9.266 1 74.62 68 THR B N 1
ATOM 1874 C CA . THR B 1 68 ? -5.336 21.594 10.586 1 74.62 68 THR B CA 1
ATOM 1875 C C . THR B 1 68 ? -6.227 22.844 10.594 1 74.62 68 THR B C 1
ATOM 1877 O O . THR B 1 68 ? -6.672 23.281 11.648 1 74.62 68 THR B O 1
ATOM 1880 N N . ASP B 1 69 ? -6.484 23.422 9.469 1 70.31 69 ASP B N 1
ATOM 1881 C CA . ASP B 1 69 ? -7.246 24.672 9.406 1 70.31 69 ASP B CA 1
ATOM 1882 C C . ASP B 1 69 ? -8.656 24.422 8.867 1 70.31 69 ASP B C 1
ATOM 1884 O O . ASP B 1 69 ? -9.297 25.344 8.359 1 70.31 69 ASP B O 1
ATOM 1888 N N . GLN B 1 70 ? -9.18 23.328 9.047 1 67.5 70 GLN B N 1
ATOM 1889 C CA . GLN B 1 70 ? -10.484 23.047 8.461 1 67.5 70 GLN B CA 1
ATOM 1890 C C . GLN B 1 70 ? -11.602 23.656 9.289 1 67.5 70 GLN B C 1
ATOM 1892 O O . GLN B 1 70 ? -11.578 23.609 10.523 1 67.5 70 GLN B O 1
ATOM 1897 N N . ASP B 1 71 ? -12.297 24.547 8.57 1 65.19 71 ASP B N 1
ATOM 1898 C CA . ASP B 1 71 ? -13.492 25.094 9.219 1 65.19 71 ASP B CA 1
ATOM 1899 C C . ASP B 1 71 ? -14.648 24.109 9.148 1 65.19 71 ASP B C 1
ATOM 1901 O O . ASP B 1 71 ? -15.188 23.844 8.07 1 65.19 71 ASP B O 1
ATOM 1905 N N . GLU B 1 72 ? -14.922 23.438 10.234 1 65.56 72 GLU B N 1
ATOM 1906 C CA . GLU B 1 72 ? -15.93 22.375 10.297 1 65.56 72 GLU B CA 1
ATOM 1907 C C . GLU B 1 72 ? -17.344 22.953 10.344 1 65.56 72 GLU B C 1
ATOM 1909 O O . GLU B 1 72 ? -18.328 22.219 10.242 1 65.56 72 GLU B O 1
ATOM 1914 N N . ASP B 1 73 ? -17.484 24.172 10.344 1 72.88 73 ASP B N 1
ATOM 1915 C CA . ASP B 1 73 ? -18.812 24.703 10.578 1 72.88 73 ASP B CA 1
ATOM 1916 C C . ASP B 1 73 ? -19.578 24.844 9.266 1 72.88 73 ASP B C 1
ATOM 1918 O O . ASP B 1 73 ? -20.812 24.891 9.258 1 72.88 73 ASP B O 1
ATOM 1922 N N . ASP B 1 74 ? -18.969 24.781 8.188 1 78.62 74 ASP B N 1
ATOM 1923 C CA . ASP B 1 74 ? -19.641 24.906 6.906 1 78.62 74 ASP B CA 1
ATOM 1924 C C . ASP B 1 74 ? -20.094 23.547 6.387 1 78.62 74 ASP B C 1
ATOM 1926 O O . ASP B 1 74 ? -19.375 22.562 6.516 1 78.62 74 ASP B O 1
ATOM 1930 N N . LEU B 1 75 ? -21.469 23.453 6.012 1 76.75 75 LEU B N 1
ATOM 1931 C CA . LEU B 1 75 ? -22.047 22.219 5.512 1 76.75 75 LEU B CA 1
ATOM 1932 C C . LEU B 1 75 ? -21.203 21.625 4.391 1 76.75 75 LEU B C 1
ATOM 1934 O O . LEU B 1 75 ? -20.984 20.422 4.34 1 76.75 75 LEU B O 1
ATOM 1938 N N . ARG B 1 76 ? -20.828 22.453 3.508 1 81.19 76 ARG B N 1
ATOM 1939 C CA . ARG B 1 76 ? -20 22 2.396 1 81.19 76 ARG B CA 1
ATOM 1940 C C . ARG B 1 76 ? -18.703 21.406 2.898 1 81.19 76 ARG B C 1
ATOM 1942 O O . ARG B 1 76 ? -18.25 20.375 2.396 1 81.19 76 ARG B O 1
ATOM 1949 N N . SER B 1 77 ? -18.141 22 3.807 1 83.69 77 SER B N 1
ATOM 1950 C CA . SER B 1 77 ? -16.906 21.5 4.398 1 83.69 77 SER B CA 1
ATOM 1951 C C . SER B 1 77 ? -17.109 20.156 5.066 1 83.69 77 SER B C 1
ATOM 1953 O O . SER B 1 77 ? -16.25 19.266 4.965 1 83.69 77 SER B O 1
ATOM 1955 N N . LYS B 1 78 ? -18.25 20.016 5.617 1 85.56 78 LYS B N 1
ATOM 1956 C CA . LYS B 1 78 ? -18.562 18.75 6.273 1 85.56 78 LYS B CA 1
ATOM 1957 C C . LYS B 1 78 ? -18.703 17.625 5.258 1 85.56 78 LYS B C 1
ATOM 1959 O O . LYS B 1 78 ? -18.234 16.5 5.484 1 85.56 78 LYS B O 1
ATOM 1964 N N . GLN B 1 79 ? -19.391 17.891 4.188 1 89 79 GLN B N 1
ATOM 1965 C CA . GLN B 1 79 ? -19.578 16.875 3.148 1 89 79 GLN B CA 1
ATOM 1966 C C . GLN B 1 79 ? -18.234 16.484 2.529 1 89 79 GLN B C 1
ATOM 1968 O O . GLN B 1 79 ? -18 15.297 2.264 1 89 79 GLN B O 1
ATOM 1973 N N . LEU B 1 80 ? -17.359 17.438 2.303 1 89.38 80 LEU B N 1
ATOM 1974 C CA . LEU B 1 80 ? -16.047 17.156 1.737 1 89.38 80 LEU B CA 1
ATOM 1975 C C . LEU B 1 80 ? -15.195 16.344 2.703 1 89.38 80 LEU B C 1
ATOM 1977 O O . LEU B 1 80 ? -14.453 15.445 2.281 1 89.38 80 LEU B O 1
ATOM 1981 N N . LEU B 1 81 ? -15.406 16.609 3.855 1 89.44 81 LEU B N 1
ATOM 1982 C CA . LEU B 1 81 ? -14.664 15.875 4.871 1 89.44 81 LEU B CA 1
ATOM 1983 C C . LEU B 1 81 ? -15.125 14.422 4.949 1 89.44 81 LEU B C 1
ATOM 1985 O O . LEU B 1 81 ? -14.305 13.516 5.086 1 89.44 81 LEU B O 1
ATOM 1989 N N . GLU B 1 82 ? -16.406 14.281 4.957 1 90.56 82 GLU B N 1
ATOM 1990 C CA . GLU B 1 82 ? -16.938 12.922 4.965 1 90.56 82 GLU B CA 1
ATOM 1991 C C . GLU B 1 82 ? -16.406 12.117 3.777 1 90.56 82 GLU B C 1
ATOM 1993 O O . GLU B 1 82 ? -16.062 10.945 3.922 1 90.56 82 GLU B O 1
ATOM 1998 N N . ARG B 1 83 ? -16.422 12.742 2.654 1 92.44 83 ARG B N 1
ATOM 1999 C CA . ARG B 1 83 ? -15.914 12.078 1.456 1 92.44 83 ARG B CA 1
ATOM 2000 C C . ARG B 1 83 ? -14.445 11.711 1.618 1 92.44 83 ARG B C 1
ATOM 2002 O O . ARG B 1 83 ? -14.023 10.617 1.233 1 92.44 83 ARG B O 1
ATOM 2009 N N . GLU B 1 84 ? -13.672 12.578 2.102 1 93.06 84 GLU B N 1
ATOM 2010 C CA . GLU B 1 84 ? -12.25 12.32 2.328 1 93.06 84 GLU B CA 1
ATOM 2011 C C . GLU B 1 84 ? -12.055 11.156 3.295 1 93.06 84 GLU B C 1
ATOM 2013 O O . GLU B 1 84 ? -11.234 10.266 3.043 1 93.06 84 GLU B O 1
ATOM 2018 N N . ARG B 1 85 ? -12.797 11.141 4.348 1 92.31 85 ARG B N 1
ATOM 2019 C CA . ARG B 1 85 ? -12.672 10.086 5.344 1 92.31 85 ARG B CA 1
ATOM 2020 C C . ARG B 1 85 ? -13.102 8.742 4.766 1 92.31 85 ARG B C 1
ATOM 2022 O O . ARG B 1 85 ? -12.539 7.699 5.113 1 92.31 85 ARG B O 1
ATOM 2029 N N . ARG B 1 86 ? -14.086 8.789 3.941 1 94.56 86 ARG B N 1
ATOM 2030 C CA . ARG B 1 86 ? -14.539 7.559 3.299 1 94.56 86 ARG B CA 1
ATOM 2031 C C . ARG B 1 86 ? -13.438 6.949 2.443 1 94.56 86 ARG B C 1
ATOM 2033 O O . ARG B 1 86 ? -13.156 5.75 2.541 1 94.56 86 ARG B O 1
ATOM 2040 N N . TRP B 1 87 ? -12.805 7.734 1.635 1 95.38 87 TRP B N 1
ATOM 2041 C CA . TRP B 1 87 ? -11.734 7.234 0.781 1 95.38 87 TRP B CA 1
ATOM 2042 C C . TRP B 1 87 ? -10.531 6.789 1.615 1 95.38 87 TRP B C 1
ATOM 2044 O O . TRP B 1 87 ? -9.852 5.82 1.267 1 95.38 87 TRP B O 1
ATOM 2054 N N . ASP B 1 88 ? -10.297 7.453 2.719 1 94.12 88 ASP B N 1
ATOM 2055 C CA . ASP B 1 88 ? -9.234 7.027 3.623 1 94.12 88 ASP B CA 1
ATOM 2056 C C . ASP B 1 88 ? -9.508 5.625 4.168 1 94.12 88 ASP B C 1
ATOM 2058 O O . ASP B 1 88 ? -8.602 4.797 4.25 1 94.12 88 ASP B O 1
ATOM 2062 N N . ARG B 1 89 ? -10.727 5.438 4.527 1 93.94 89 ARG B N 1
ATOM 2063 C CA . ARG B 1 89 ? -11.094 4.137 5.078 1 93.94 89 ARG B CA 1
ATOM 2064 C C . ARG B 1 89 ? -10.977 3.043 4.023 1 93.94 89 ARG B C 1
ATOM 2066 O O . ARG B 1 89 ? -10.594 1.913 4.332 1 93.94 89 ARG B O 1
ATOM 2073 N N . ILE B 1 90 ? -11.328 3.369 2.811 1 96.06 90 ILE B N 1
ATOM 2074 C CA . ILE B 1 90 ? -11.203 2.412 1.717 1 96.06 90 ILE B CA 1
ATOM 2075 C C . ILE B 1 90 ? -9.742 2.02 1.54 1 96.06 90 ILE B C 1
ATOM 2077 O O . ILE B 1 90 ? -9.414 0.833 1.438 1 96.06 90 ILE B O 1
ATOM 2081 N N . ILE B 1 91 ? -8.852 2.988 1.524 1 95.94 91 ILE B N 1
ATOM 2082 C CA . ILE B 1 91 ? -7.422 2.75 1.363 1 95.94 91 ILE B CA 1
ATOM 2083 C C . ILE B 1 91 ? -6.902 1.913 2.529 1 95.94 91 ILE B C 1
ATOM 2085 O O . ILE B 1 91 ? -6.16 0.95 2.328 1 95.94 91 ILE B O 1
ATOM 2089 N N . MET B 1 92 ? -7.316 2.277 3.713 1 94.62 92 MET B N 1
ATOM 2090 C CA . MET B 1 92 ? -6.875 1.543 4.895 1 94.62 92 MET B CA 1
ATOM 2091 C C . MET B 1 92 ? -7.32 0.086 4.828 1 94.62 92 MET B C 1
ATOM 2093 O O . MET B 1 92 ? -6.555 -0.818 5.172 1 94.62 92 MET B O 1
ATOM 2097 N N . ASN B 1 93 ? -8.531 -0.107 4.434 1 95.12 93 ASN B N 1
ATOM 2098 C CA . ASN B 1 93 ? -9.031 -1.472 4.297 1 95.12 93 ASN B CA 1
ATOM 2099 C C . ASN B 1 93 ? -8.234 -2.258 3.262 1 95.12 93 ASN B C 1
ATOM 2101 O O . ASN B 1 93 ? -7.934 -3.436 3.469 1 95.12 93 ASN B O 1
ATOM 2105 N N . ASP B 1 94 ? -7.906 -1.624 2.107 1 96.31 94 ASP B N 1
ATOM 2106 C CA . ASP B 1 94 ? -7.062 -2.256 1.1 1 96.31 94 ASP B CA 1
ATOM 2107 C C . ASP B 1 94 ? -5.711 -2.656 1.688 1 96.31 94 ASP B C 1
ATOM 2109 O O . ASP B 1 94 ? -5.223 -3.76 1.438 1 96.31 94 ASP B O 1
ATOM 2113 N N . LEU B 1 95 ? -5.094 -1.778 2.475 1 94.31 95 LEU B N 1
ATOM 2114 C CA . LEU B 1 95 ? -3.777 -2.018 3.055 1 94.31 95 LEU B CA 1
ATOM 2115 C C . LEU B 1 95 ? -3.83 -3.152 4.07 1 94.31 95 LEU B C 1
ATOM 2117 O O . LEU B 1 95 ? -2.859 -3.898 4.227 1 94.31 95 LEU B O 1
ATOM 2121 N N . GLU B 1 96 ? -4.949 -3.318 4.703 1 92.12 96 GLU B N 1
ATOM 2122 C CA . GLU B 1 96 ? -5.121 -4.355 5.719 1 92.12 96 GLU B CA 1
ATOM 2123 C C . GLU B 1 96 ? -5.383 -5.715 5.078 1 92.12 96 GLU B C 1
ATOM 2125 O O . GLU B 1 96 ? -4.969 -6.746 5.613 1 92.12 96 GLU B O 1
ATOM 2130 N N . CYS B 1 97 ? -6 -5.668 3.973 1 95.06 97 CYS B N 1
ATOM 2131 C CA . CYS B 1 97 ? -6.539 -6.922 3.459 1 95.06 97 CYS B CA 1
ATOM 2132 C C . CYS B 1 97 ? -5.688 -7.453 2.312 1 95.06 97 CYS B C 1
ATOM 2134 O O . CYS B 1 97 ? -5.312 -8.625 2.305 1 95.06 97 CYS B O 1
ATOM 2136 N N . ILE B 1 98 ? -5.305 -6.672 1.384 1 96.69 98 ILE B N 1
ATOM 2137 C CA . ILE B 1 98 ? -4.77 -7.137 0.109 1 96.69 98 ILE B CA 1
ATOM 2138 C C . ILE B 1 98 ? -3.391 -7.75 0.322 1 96.69 98 ILE B C 1
ATOM 2140 O O . ILE B 1 98 ? -3.141 -8.891 -0.082 1 96.69 98 ILE B O 1
ATOM 2144 N N . PRO B 1 99 ? -2.418 -7.059 0.993 1 94.62 99 PRO B N 1
ATOM 2145 C CA . PRO B 1 99 ? -1.092 -7.664 1.134 1 94.62 99 PRO B CA 1
ATOM 2146 C C . PRO B 1 99 ? -1.125 -8.984 1.896 1 94.62 99 PRO B C 1
ATOM 2148 O O . PRO B 1 99 ? -0.485 -9.961 1.481 1 94.62 99 PRO B O 1
ATOM 2151 N N . PHE B 1 100 ? -1.903 -9.086 2.979 1 93.25 100 PHE B N 1
ATOM 2152 C CA . PHE B 1 100 ? -1.975 -10.312 3.764 1 93.25 100 PHE B CA 1
ATOM 2153 C C . PHE B 1 100 ? -2.586 -11.445 2.945 1 93.25 100 PHE B C 1
ATOM 2155 O O . PHE B 1 100 ? -2.115 -12.578 3.002 1 93.25 100 PHE B O 1
ATOM 2162 N N . SER B 1 101 ? -3.594 -11.141 2.24 1 97.62 101 SER B N 1
ATOM 2163 C CA . SER B 1 101 ? -4.242 -12.172 1.441 1 97.62 101 SER B CA 1
ATOM 2164 C C . SER B 1 101 ? -3.322 -12.68 0.335 1 97.62 101 SER B C 1
ATOM 2166 O O . SER B 1 101 ? -3.24 -13.883 0.089 1 97.62 101 SER B O 1
ATOM 2168 N N . LEU B 1 102 ? -2.615 -11.758 -0.347 1 97.31 102 LEU B N 1
ATOM 2169 C CA . LEU B 1 102 ? -1.704 -12.164 -1.412 1 97.31 102 LEU B CA 1
ATOM 2170 C C . LEU B 1 102 ? -0.564 -13.008 -0.858 1 97.31 102 LEU B C 1
ATOM 2172 O O . LEU B 1 102 ? -0.076 -13.922 -1.534 1 97.31 102 LEU B O 1
ATOM 2176 N N . LEU B 1 103 ? -0.15 -12.734 0.354 1 94.88 103 LEU B N 1
ATOM 2177 C CA . LEU B 1 103 ? 0.873 -13.57 0.982 1 94.88 103 LEU B CA 1
ATOM 2178 C C . LEU B 1 103 ? 0.344 -14.969 1.249 1 94.88 103 LEU B C 1
ATOM 2180 O O . LEU B 1 103 ? 1.071 -15.953 1.084 1 94.88 103 LEU B O 1
ATOM 2184 N N . VAL B 1 104 ? -0.864 -15.07 1.701 1 95.69 104 VAL B N 1
ATOM 2185 C CA . VAL B 1 104 ? -1.482 -16.375 1.892 1 95.69 104 VAL B CA 1
ATOM 2186 C C . VAL B 1 104 ? -1.517 -17.125 0.564 1 95.69 104 VAL B C 1
ATOM 2188 O O . VAL B 1 104 ? -1.141 -18.297 0.5 1 95.69 104 VAL B O 1
ATOM 2191 N N . PHE B 1 105 ? -1.947 -16.469 -0.516 1 97.31 105 PHE B N 1
ATOM 2192 C CA . PHE B 1 105 ? -2.014 -17.109 -1.826 1 97.31 105 PHE B CA 1
ATOM 2193 C C . PHE B 1 105 ? -0.626 -17.516 -2.299 1 97.31 105 PHE B C 1
ATOM 2195 O O . PHE B 1 105 ? -0.458 -18.594 -2.877 1 97.31 105 PHE B O 1
ATOM 2202 N N . ALA B 1 106 ? 0.378 -16.688 -2.098 1 95 106 ALA B N 1
ATOM 2203 C CA . ALA B 1 106 ? 1.752 -17.031 -2.463 1 95 106 ALA B CA 1
ATOM 2204 C C . ALA B 1 106 ? 2.227 -18.266 -1.715 1 95 106 ALA B C 1
ATOM 2206 O O . ALA B 1 106 ? 2.887 -19.141 -2.293 1 95 106 ALA B O 1
ATOM 2207 N N . ALA B 1 107 ? 1.893 -18.344 -0.468 1 93.69 107 ALA B N 1
ATOM 2208 C CA . ALA B 1 107 ? 2.262 -19.516 0.324 1 93.69 107 ALA B CA 1
ATOM 2209 C C . ALA B 1 107 ? 1.651 -20.781 -0.259 1 93.69 107 ALA B C 1
ATOM 2211 O O . ALA B 1 107 ? 2.303 -21.828 -0.302 1 93.69 107 ALA B O 1
ATOM 2212 N N . ALA B 1 108 ? 0.438 -20.656 -0.667 1 95.25 108 ALA B N 1
ATOM 2213 C CA . ALA B 1 108 ? -0.226 -21.812 -1.273 1 95.25 108 ALA B CA 1
ATOM 2214 C C . ALA B 1 108 ? 0.498 -22.266 -2.541 1 95.25 108 ALA B C 1
ATOM 2216 O O . ALA B 1 108 ? 0.582 -23.453 -2.826 1 95.25 108 ALA B O 1
ATOM 2217 N N . LEU B 1 109 ? 0.978 -21.297 -3.32 1 91.94 109 LEU B N 1
ATOM 2218 C CA . LEU B 1 109 ? 1.708 -21.625 -4.543 1 91.94 109 LEU B CA 1
ATOM 2219 C C . LEU B 1 109 ? 3.043 -22.281 -4.223 1 91.94 109 LEU B C 1
ATOM 2221 O O . LEU B 1 109 ? 3.447 -23.234 -4.895 1 91.94 109 LEU B O 1
ATOM 2225 N N . PHE B 1 110 ? 3.674 -21.828 -3.139 1 87.31 110 PHE B N 1
ATOM 2226 C CA . PHE B 1 110 ? 4.93 -22.422 -2.697 1 87.31 110 PHE B CA 1
ATOM 2227 C C . PHE B 1 110 ? 4.734 -23.875 -2.309 1 87.31 110 PHE B C 1
ATOM 2229 O O . PHE B 1 110 ? 5.609 -24.703 -2.547 1 87.31 110 PHE B O 1
ATOM 2236 N N . LEU B 1 111 ? 3.568 -24.141 -1.818 1 89.69 111 LEU B N 1
ATOM 2237 C CA . LEU B 1 111 ? 3.279 -25.484 -1.329 1 89.69 111 LEU B CA 1
ATOM 2238 C C . LEU B 1 111 ? 2.672 -26.344 -2.432 1 89.69 111 LEU B C 1
ATOM 2240 O O . LEU B 1 111 ? 2.412 -27.531 -2.227 1 89.69 111 LEU B O 1
ATOM 2244 N N . GLU B 1 112 ? 2.496 -25.656 -3.557 1 91.12 112 GLU B N 1
ATOM 2245 C CA . GLU B 1 112 ? 1.876 -26.344 -4.684 1 91.12 112 GLU B CA 1
ATOM 2246 C C . GLU B 1 112 ? 0.539 -26.953 -4.285 1 91.12 112 GLU B C 1
ATOM 2248 O O . GLU B 1 112 ? 0.292 -28.141 -4.543 1 91.12 112 GLU B O 1
ATOM 2253 N N . CYS B 1 113 ? -0.281 -26.203 -3.715 1 94 113 CYS B N 1
ATOM 2254 C CA . CYS B 1 113 ? -1.623 -26.609 -3.326 1 94 113 CYS B CA 1
ATOM 2255 C C . CYS B 1 113 ? -2.498 -26.844 -4.555 1 94 113 CYS B C 1
ATOM 2257 O O . CYS B 1 113 ? -2.002 -26.844 -5.684 1 94 113 CYS B O 1
ATOM 2259 N N . ASN B 1 114 ? -3.793 -27.266 -4.348 1 95.69 114 ASN B N 1
ATOM 2260 C CA . ASN B 1 114 ? -4.715 -27.578 -5.434 1 95.69 114 ASN B CA 1
ATOM 2261 C C . ASN B 1 114 ? -4.852 -26.422 -6.41 1 95.69 114 ASN B C 1
ATOM 2263 O O . ASN B 1 114 ? -5.309 -25.328 -6.035 1 95.69 114 ASN B O 1
ATO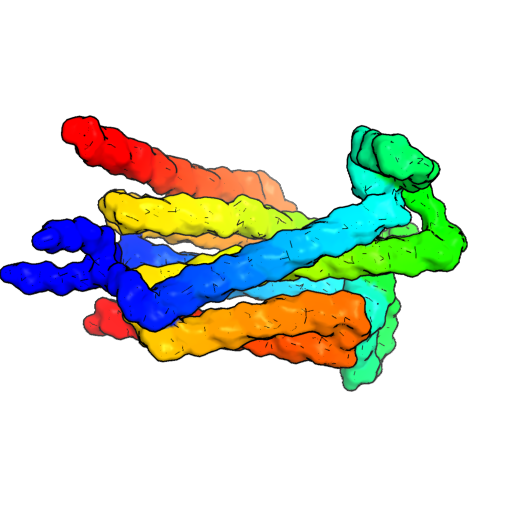M 2267 N N . ASP B 1 115 ? -4.504 -26.578 -7.586 1 95.44 115 ASP B N 1
ATOM 2268 C CA . ASP B 1 115 ? -4.41 -25.547 -8.617 1 95.44 115 ASP B CA 1
ATOM 2269 C C . ASP B 1 115 ? -5.77 -24.906 -8.867 1 95.44 115 ASP B C 1
ATOM 2271 O O . ASP B 1 115 ? -5.887 -23.672 -8.867 1 95.44 115 ASP B O 1
ATOM 2275 N N . LYS B 1 116 ? -6.738 -25.719 -9.086 1 96.56 116 LYS B N 1
ATOM 2276 C CA . LYS B 1 116 ? -8.07 -25.203 -9.406 1 96.56 116 LYS B CA 1
ATOM 2277 C C . LYS B 1 116 ? -8.656 -24.422 -8.242 1 96.56 116 LYS B C 1
ATOM 2279 O O . LYS B 1 116 ? -9.188 -23.328 -8.43 1 96.56 116 LYS B O 1
ATOM 2284 N N . LEU B 1 117 ? -8.523 -24.938 -7.066 1 97.38 117 LEU B N 1
ATOM 2285 C CA . LEU B 1 117 ? -9.078 -24.297 -5.883 1 97.38 117 LEU B CA 1
ATOM 2286 C C . LEU B 1 117 ? -8.422 -22.938 -5.637 1 97.38 117 LEU B C 1
ATOM 2288 O O . LEU B 1 117 ? -9.109 -21.953 -5.391 1 97.38 117 LEU B O 1
ATOM 2292 N N . GLN B 1 118 ? -7.121 -22.906 -5.699 1 97.62 118 GLN B N 1
ATOM 2293 C CA . GLN B 1 118 ? -6.398 -21.672 -5.473 1 97.62 118 GLN B CA 1
ATOM 2294 C C . GLN B 1 118 ? -6.719 -20.641 -6.555 1 97.62 118 GLN B C 1
ATOM 2296 O O . GLN B 1 118 ? -6.867 -19.453 -6.266 1 97.62 118 GLN B O 1
ATOM 2301 N N . THR B 1 119 ? -6.895 -21.078 -7.773 1 98.06 119 THR B N 1
ATOM 2302 C CA . THR B 1 119 ? -7.246 -20.203 -8.883 1 98.06 119 THR B CA 1
ATOM 2303 C C . THR B 1 119 ? -8.578 -19.5 -8.617 1 98.06 119 THR B C 1
ATOM 2305 O O . THR B 1 119 ? -8.664 -18.281 -8.695 1 98.06 119 THR B O 1
ATOM 2308 N N . TRP B 1 120 ? -9.523 -20.25 -8.273 1 98.44 120 TRP B N 1
ATOM 2309 C CA . TRP B 1 120 ? -10.852 -19.672 -8.062 1 98.44 120 TRP B CA 1
ATOM 2310 C C . TRP B 1 120 ? -10.875 -18.797 -6.809 1 98.44 120 TRP B C 1
ATOM 2312 O O . TRP B 1 120 ? -11.531 -17.766 -6.781 1 98.44 120 TRP B O 1
ATOM 2322 N N . ALA B 1 121 ? -10.188 -19.219 -5.742 1 98.56 121 ALA B N 1
ATOM 2323 C CA . ALA B 1 121 ? -10.109 -18.391 -4.535 1 98.56 121 ALA B CA 1
ATOM 2324 C C . ALA B 1 121 ? -9.523 -17.016 -4.844 1 98.56 121 ALA B C 1
ATOM 2326 O O . ALA B 1 121 ? -10.055 -16 -4.391 1 98.56 121 ALA B O 1
ATOM 2327 N N . MET B 1 122 ? -8.484 -16.969 -5.66 1 98.75 122 MET B N 1
ATOM 2328 C CA . MET B 1 122 ? -7.832 -15.703 -5.992 1 98.75 122 MET B CA 1
ATOM 2329 C C . MET B 1 122 ? -8.734 -14.836 -6.867 1 98.75 122 MET B C 1
ATOM 2331 O O . MET B 1 122 ? -8.797 -13.617 -6.691 1 98.75 122 MET B O 1
ATOM 2335 N N . ILE B 1 123 ? -9.43 -15.461 -7.809 1 98.75 123 ILE B N 1
ATOM 2336 C CA . ILE B 1 123 ? -10.32 -14.719 -8.703 1 98.75 123 ILE B CA 1
ATOM 2337 C C . ILE B 1 123 ? -11.469 -14.117 -7.898 1 98.75 123 ILE B C 1
ATOM 2339 O O . ILE B 1 123 ? -11.766 -12.93 -8.031 1 98.75 123 ILE B O 1
ATOM 2343 N N . ILE B 1 124 ? -12.047 -14.93 -7.074 1 98.69 124 ILE B N 1
ATOM 2344 C CA . ILE B 1 124 ? -13.188 -14.484 -6.281 1 98.69 124 ILE B CA 1
ATOM 2345 C C . ILE B 1 124 ? -12.75 -13.367 -5.328 1 98.69 124 ILE B C 1
ATOM 2347 O O . ILE B 1 124 ? -13.438 -12.359 -5.188 1 98.69 124 ILE B O 1
ATOM 2351 N N . PHE B 1 125 ? -11.641 -13.57 -4.668 1 98.81 125 PHE B N 1
ATOM 2352 C CA . PHE B 1 125 ? -11.094 -12.547 -3.781 1 98.81 125 PHE B CA 1
ATOM 2353 C C . PHE B 1 125 ? -10.914 -11.227 -4.523 1 98.81 125 PHE B C 1
ATOM 2355 O O . PHE B 1 125 ? -11.344 -10.18 -4.043 1 98.81 125 PHE B O 1
ATOM 2362 N N . THR B 1 126 ? -10.297 -11.273 -5.688 1 98.75 126 THR B N 1
ATOM 2363 C CA . THR B 1 126 ? -9.969 -10.086 -6.465 1 98.75 126 THR B CA 1
ATOM 2364 C C . THR B 1 126 ? -11.234 -9.352 -6.891 1 98.75 126 THR B C 1
ATOM 2366 O O . THR B 1 126 ? -11.352 -8.141 -6.711 1 98.75 126 THR B O 1
ATOM 2369 N N . ILE B 1 127 ? -12.227 -10.078 -7.43 1 98.69 127 ILE B N 1
ATOM 2370 C CA . ILE B 1 127 ? -13.484 -9.477 -7.871 1 98.69 127 ILE B CA 1
ATOM 2371 C C . ILE B 1 127 ? -14.203 -8.852 -6.676 1 98.69 127 ILE B C 1
ATOM 2373 O O . ILE B 1 127 ? -14.734 -7.738 -6.773 1 98.69 127 ILE B O 1
ATOM 2377 N N . ALA B 1 128 ? -14.195 -9.555 -5.574 1 98.5 128 ALA B N 1
ATOM 2378 C CA . ALA B 1 128 ? -14.852 -9.055 -4.371 1 98.5 128 ALA B CA 1
ATOM 2379 C C . ALA B 1 128 ? -14.188 -7.773 -3.873 1 98.5 128 ALA B C 1
ATOM 2381 O O . ALA B 1 128 ? -14.867 -6.84 -3.439 1 98.5 128 ALA B O 1
ATOM 2382 N N . ARG B 1 129 ? -12.867 -7.707 -3.941 1 98.25 129 ARG B N 1
ATOM 2383 C CA . ARG B 1 129 ? -12.148 -6.527 -3.482 1 98.25 129 ARG B CA 1
ATOM 2384 C C . ARG B 1 129 ? -12.43 -5.324 -4.379 1 98.25 129 ARG B C 1
ATOM 2386 O O . ARG B 1 129 ? -12.516 -4.195 -3.896 1 98.25 129 ARG B O 1
ATOM 2393 N N . ILE B 1 130 ? -12.5 -5.574 -5.633 1 98.25 130 ILE B N 1
ATOM 2394 C CA . ILE B 1 130 ? -12.836 -4.5 -6.559 1 98.25 130 ILE B CA 1
ATOM 2395 C C . ILE B 1 130 ? -14.266 -4.027 -6.297 1 98.25 130 ILE B C 1
ATOM 2397 O O . ILE B 1 130 ? -14.523 -2.826 -6.184 1 98.25 130 ILE B O 1
ATOM 2401 N N . ALA B 1 131 ? -15.195 -4.949 -6.188 1 98.06 131 ALA B N 1
ATOM 2402 C CA . ALA B 1 131 ? -16.578 -4.617 -5.887 1 98.06 131 ALA B CA 1
ATOM 2403 C C . ALA B 1 131 ? -16.688 -3.857 -4.566 1 98.06 131 ALA B C 1
ATOM 2405 O O . ALA B 1 131 ? -17.484 -2.916 -4.449 1 98.06 131 ALA B O 1
ATOM 2406 N N . TYR B 1 132 ? -15.945 -4.262 -3.586 1 97.81 132 TYR B N 1
ATOM 2407 C CA . TYR B 1 132 ? -15.961 -3.637 -2.27 1 97.81 132 TYR B CA 1
ATOM 2408 C C . TYR B 1 132 ? -15.688 -2.141 -2.375 1 97.81 132 TYR B C 1
ATOM 2410 O O . TYR B 1 132 ? -16.391 -1.332 -1.761 1 97.81 132 TYR B O 1
ATOM 2418 N N . THR B 1 133 ? -14.688 -1.812 -3.139 1 97.56 133 THR B N 1
ATOM 2419 C CA . THR B 1 133 ? -14.336 -0.405 -3.303 1 97.56 133 THR B CA 1
ATOM 2420 C C . THR B 1 133 ? -15.516 0.38 -3.875 1 97.56 133 THR B C 1
ATOM 2422 O O . THR B 1 133 ? -15.844 1.459 -3.381 1 97.56 133 THR B O 1
ATOM 2425 N N . PHE B 1 134 ? -16.188 -0.14 -4.879 1 97 134 PHE B N 1
ATOM 2426 C CA . PHE B 1 134 ? -17.312 0.539 -5.516 1 97 134 PHE B CA 1
ATOM 2427 C C . PHE B 1 134 ? -18.469 0.69 -4.539 1 97 134 PHE B C 1
ATOM 2429 O O . PHE B 1 134 ? -19.031 1.779 -4.395 1 97 134 PHE B O 1
ATOM 2436 N N . VAL B 1 135 ? -18.766 -0.372 -3.881 1 96.56 135 VAL B N 1
ATOM 2437 C CA . VAL B 1 135 ? -19.891 -0.369 -2.957 1 96.56 135 VAL B CA 1
ATOM 2438 C C . VAL B 1 135 ? -19.609 0.577 -1.794 1 96.56 135 VAL B C 1
ATOM 2440 O O . VAL B 1 135 ? -20.5 1.291 -1.333 1 96.56 135 VAL B O 1
ATOM 2443 N N . TYR B 1 136 ? -18.422 0.592 -1.3 1 95.62 136 TYR B N 1
ATOM 2444 C CA . TYR B 1 136 ? -18.031 1.474 -0.207 1 95.62 1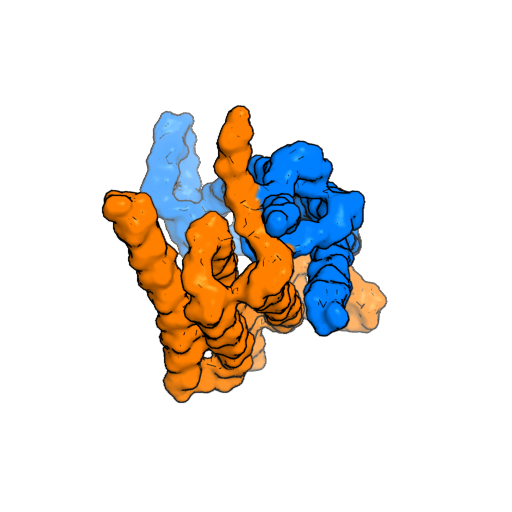36 TYR B CA 1
ATOM 2445 C C . TYR B 1 136 ? -18.094 2.936 -0.636 1 95.62 136 TYR B C 1
ATOM 2447 O O . TYR B 1 136 ? -18.641 3.775 0.077 1 95.62 136 TYR B O 1
ATOM 2455 N N . ALA B 1 137 ? -17.609 3.193 -1.807 1 95 137 ALA B N 1
ATOM 2456 C CA . ALA B 1 137 ? -17.594 4.559 -2.32 1 95 137 ALA B CA 1
ATOM 2457 C C . ALA B 1 137 ? -19.016 5.094 -2.49 1 95 137 ALA B C 1
ATOM 2459 O O . ALA B 1 137 ? -19.266 6.289 -2.328 1 95 137 ALA B O 1
ATOM 2460 N N . MET B 1 138 ? -19.938 4.242 -2.775 1 95.19 138 MET B N 1
ATOM 2461 C CA . MET B 1 138 ? -21.312 4.633 -3.008 1 95.19 138 MET B CA 1
ATOM 2462 C C . MET B 1 138 ? -22.125 4.555 -1.717 1 95.19 138 MET B C 1
ATOM 2464 O O . MET B 1 138 ? -23.344 4.738 -1.731 1 95.19 138 MET B O 1
ATOM 2468 N N . ALA B 1 139 ? -21.531 4.164 -0.685 1 93.12 139 ALA B N 1
ATOM 2469 C CA . ALA B 1 139 ? -22.156 4.117 0.635 1 93.12 139 ALA B CA 1
ATOM 2470 C C . ALA B 1 139 ? -23.312 3.123 0.663 1 93.12 139 ALA B C 1
ATOM 2472 O O . ALA B 1 139 ? -24.391 3.426 1.185 1 93.12 139 ALA B O 1
ATOM 2473 N N . LEU B 1 140 ? -23.062 1.972 0.083 1 91.25 140 LEU B N 1
ATOM 2474 C CA . LEU B 1 140 ? -24.125 0.975 0.003 1 91.25 140 LEU B CA 1
ATOM 2475 C C . LEU B 1 140 ? -23.938 -0.099 1.07 1 91.25 140 LEU B C 1
ATOM 2477 O O . LEU B 1 140 ? -22.938 -0.816 1.071 1 91.25 140 LEU B O 1
ATOM 2481 N N . GLN B 1 141 ? -24.984 -0.205 2.061 1 92.44 141 GLN B N 1
ATOM 2482 C CA . GLN B 1 141 ? -25.125 -1.318 2.992 1 92.44 141 GLN B CA 1
ATOM 2483 C C . GLN B 1 141 ? -26.391 -2.113 2.709 1 92.44 141 GLN B C 1
ATOM 2485 O O . GLN B 1 141 ? -27.406 -1.546 2.307 1 92.44 141 GLN B O 1
ATOM 2490 N N . PRO B 1 142 ? -26.438 -3.398 2.949 1 94.56 142 PRO B N 1
ATOM 2491 C CA . PRO B 1 142 ? -25.453 -4.301 3.545 1 94.56 142 PRO B CA 1
ATOM 2492 C C . PRO B 1 142 ? -24.469 -4.863 2.518 1 94.56 142 PRO B C 1
ATOM 2494 O O . PRO B 1 142 ? -23.672 -5.75 2.838 1 94.56 142 PRO B O 1
ATOM 2497 N N . HIS B 1 143 ? -24.5 -4.375 1.308 1 94.62 143 HIS B N 1
ATOM 2498 C CA . HIS B 1 143 ? -23.688 -4.891 0.214 1 94.62 143 HIS B CA 1
ATOM 2499 C C . HIS B 1 143 ? -22.203 -4.82 0.553 1 94.62 143 HIS B C 1
ATOM 2501 O O . HIS B 1 143 ? -21.438 -5.723 0.205 1 94.62 143 HIS B O 1
ATOM 2507 N N . ARG B 1 144 ? -21.797 -3.807 1.23 1 96.06 144 ARG B N 1
ATOM 2508 C CA . ARG B 1 144 ? -20.391 -3.652 1.627 1 96.06 144 ARG B CA 1
ATOM 2509 C C . ARG B 1 144 ? -19.953 -4.805 2.521 1 96.06 144 ARG B C 1
ATOM 2511 O O . ARG B 1 144 ? -18.922 -5.438 2.266 1 96.06 144 ARG B O 1
ATOM 2518 N N . SER B 1 145 ? -20.734 -5.105 3.518 1 95.12 145 SER B N 1
ATOM 2519 C CA . SER B 1 145 ? -20.422 -6.191 4.441 1 95.12 145 SER B CA 1
ATOM 2520 C C . SER B 1 145 ? -20.438 -7.543 3.738 1 95.12 145 SER B C 1
ATOM 2522 O O . SER B 1 145 ? -19.609 -8.406 4.008 1 95.12 145 SER B O 1
ATOM 2524 N N . LEU B 1 146 ? -21.359 -7.66 2.859 1 95.94 146 LEU B N 1
ATOM 2525 C CA . LEU B 1 146 ? -21.484 -8.922 2.137 1 95.94 146 LEU B CA 1
ATOM 2526 C C . LEU B 1 146 ? -20.266 -9.156 1.247 1 95.94 146 LEU B C 1
ATOM 2528 O O . LEU B 1 146 ? -19.703 -10.258 1.238 1 95.94 146 LEU B O 1
ATOM 2532 N N . VAL B 1 147 ? -19.859 -8.203 0.551 1 97.25 147 VAL B N 1
ATOM 2533 C CA . VAL B 1 147 ? -18.719 -8.352 -0.351 1 97.25 147 VAL B CA 1
ATOM 2534 C C . VAL B 1 147 ? -17.453 -8.57 0.457 1 97.25 147 VAL B C 1
ATOM 2536 O O . VAL B 1 147 ? -16.594 -9.359 0.064 1 97.25 147 VAL B O 1
ATOM 2539 N N . ALA B 1 148 ? -17.344 -7.891 1.551 1 96.38 148 ALA B N 1
ATOM 2540 C CA . ALA B 1 148 ? -16.203 -8.117 2.441 1 96.38 148 ALA B CA 1
ATOM 2541 C C . ALA B 1 148 ? -16.156 -9.562 2.912 1 96.38 148 ALA B C 1
ATOM 2543 O O . ALA B 1 148 ? -15.086 -10.172 2.965 1 96.38 148 ALA B O 1
ATOM 2544 N N . LEU B 1 149 ? -17.312 -10.047 3.266 1 96.38 149 LEU B N 1
ATOM 2545 C CA . LEU B 1 149 ? -17.391 -11.422 3.729 1 96.38 149 LEU B CA 1
ATOM 2546 C C . LEU B 1 149 ? -17 -12.398 2.625 1 96.38 149 LEU B C 1
ATOM 2548 O O . LEU B 1 149 ? -16.281 -13.375 2.879 1 96.38 149 LEU B O 1
ATOM 2552 N N . ILE B 1 150 ? -17.438 -12.172 1.445 1 98.19 150 ILE B N 1
ATOM 2553 C CA . ILE B 1 150 ? -17.094 -13.023 0.309 1 98.19 150 ILE B CA 1
ATOM 2554 C C . ILE B 1 150 ? -15.578 -13.039 0.118 1 98.19 150 ILE B C 1
ATOM 2556 O O . ILE B 1 150 ? -14.977 -14.102 -0.072 1 98.19 150 ILE B O 1
ATOM 2560 N N . ALA B 1 151 ? -14.922 -11.867 0.134 1 98.25 151 ALA B N 1
ATOM 2561 C CA . ALA B 1 151 ? -13.469 -11.789 0.006 1 98.25 151 ALA B CA 1
ATOM 2562 C C . ALA B 1 151 ? -12.773 -12.578 1.114 1 98.25 151 ALA B C 1
ATOM 2564 O O . ALA B 1 151 ? -11.844 -13.344 0.853 1 98.25 151 ALA B O 1
ATOM 2565 N N . ALA B 1 152 ? -13.273 -12.461 2.336 1 97.69 152 ALA B N 1
ATOM 2566 C CA . ALA B 1 152 ? -12.688 -13.164 3.473 1 97.69 152 ALA B CA 1
ATOM 2567 C C . ALA B 1 152 ? -12.82 -14.672 3.312 1 97.69 152 ALA B C 1
ATOM 2569 O O . ALA B 1 152 ? -11.875 -15.422 3.572 1 97.69 152 ALA B O 1
ATOM 2570 N N . LEU B 1 153 ? -13.961 -15.102 2.893 1 98 153 LEU B N 1
ATOM 2571 C CA . LEU B 1 153 ? -14.219 -16.531 2.723 1 98 153 LEU B CA 1
ATOM 2572 C C . LEU B 1 153 ? -13.297 -17.125 1.66 1 98 153 LEU B C 1
ATOM 2574 O O . LEU B 1 153 ? -12.844 -18.266 1.794 1 98 153 LEU B O 1
ATOM 2578 N N . ALA B 1 154 ? -13.047 -16.375 0.589 1 98.56 154 ALA B N 1
ATOM 2579 C CA . ALA B 1 154 ? -12.125 -16.844 -0.443 1 98.56 154 ALA B CA 1
ATOM 2580 C C . ALA B 1 154 ? -10.742 -17.109 0.138 1 98.56 154 ALA B C 1
ATOM 2582 O O . ALA B 1 154 ? -10.109 -18.109 -0.183 1 98.56 154 ALA B O 1
ATOM 2583 N N . VAL B 1 155 ? -10.258 -16.281 1.015 1 98.44 155 VAL B N 1
ATOM 2584 C CA . VAL B 1 155 ? -8.945 -16.453 1.637 1 98.44 155 VAL B CA 1
ATOM 2585 C C . VAL B 1 155 ? -8.969 -17.641 2.58 1 98.44 155 VAL B C 1
ATOM 2587 O O . VAL B 1 155 ? -8.023 -18.438 2.623 1 98.44 155 VAL B O 1
ATOM 2590 N N . PHE B 1 156 ? -10.047 -17.828 3.309 1 98.25 156 PHE B N 1
ATOM 2591 C CA . PHE B 1 156 ? -10.148 -18.938 4.242 1 98.25 156 PHE B CA 1
ATOM 2592 C C . PHE B 1 156 ? -10.188 -20.266 3.496 1 98.25 156 PHE B C 1
ATOM 2594 O O . PHE B 1 156 ? -9.672 -21.266 3.986 1 98.25 156 PHE B O 1
ATOM 2601 N N . VAL B 1 157 ? -10.82 -20.234 2.312 1 98.31 157 VAL B N 1
ATOM 2602 C CA . VAL B 1 157 ? -10.773 -21.422 1.476 1 98.31 157 VAL B CA 1
ATOM 2603 C C . VAL B 1 157 ? -9.32 -21.766 1.142 1 98.31 157 VAL B C 1
ATOM 2605 O O . VAL B 1 157 ? -8.914 -22.922 1.234 1 98.31 157 VAL B O 1
ATOM 2608 N N . SER B 1 158 ? -8.586 -20.781 0.737 1 98.12 158 SER B N 1
ATOM 2609 C CA . SER B 1 158 ? -7.168 -20.984 0.456 1 98.12 158 SER B CA 1
ATOM 2610 C C . SER B 1 158 ? -6.434 -21.516 1.682 1 98.12 158 SER B C 1
ATOM 2612 O O . SER B 1 158 ? -5.637 -22.453 1.577 1 98.12 158 SER B O 1
ATOM 2614 N N . ILE B 1 159 ? -6.68 -20.922 2.852 1 98 159 ILE B N 1
ATOM 2615 C CA . ILE B 1 159 ? -6.047 -21.328 4.102 1 98 159 ILE B CA 1
ATOM 2616 C C . ILE B 1 159 ? -6.379 -22.797 4.398 1 98 159 ILE B C 1
ATOM 2618 O O . ILE B 1 159 ? -5.504 -23.562 4.781 1 98 159 ILE B O 1
ATOM 2622 N N . GLY B 1 160 ? -7.609 -23.156 4.215 1 98.12 160 GLY B N 1
ATOM 2623 C CA . GLY B 1 160 ? -7.996 -24.547 4.398 1 98.12 160 GLY B CA 1
ATOM 2624 C C . GLY B 1 160 ? -7.211 -25.5 3.521 1 98.12 160 GLY B C 1
ATOM 2625 O O . GLY B 1 160 ? -6.793 -26.562 3.979 1 98.12 160 GLY B O 1
ATOM 2626 N N . ASP B 1 161 ? -7.031 -25.094 2.281 1 97.94 161 ASP B N 1
ATOM 2627 C CA . ASP B 1 161 ? -6.27 -25.906 1.342 1 97.94 161 ASP B CA 1
ATOM 2628 C C . ASP B 1 161 ? -4.816 -26.047 1.779 1 97.94 161 ASP B C 1
ATOM 2630 O O . ASP B 1 161 ? -4.215 -27.109 1.65 1 97.94 161 ASP B O 1
ATOM 2634 N N . ILE B 1 162 ? -4.223 -25.016 2.289 1 96.88 162 ILE B N 1
ATOM 2635 C CA . ILE B 1 162 ? -2.85 -25.016 2.779 1 96.88 162 ILE B CA 1
ATOM 2636 C C . ILE B 1 162 ? -2.719 -25.984 3.947 1 96.88 162 ILE B C 1
ATOM 2638 O O . ILE B 1 162 ? -1.812 -26.828 3.969 1 96.88 162 ILE B O 1
ATOM 2642 N N . ILE B 1 163 ? -3.643 -25.875 4.855 1 96.88 163 ILE B N 1
ATOM 2643 C CA . ILE B 1 163 ? -3.613 -26.734 6.031 1 96.88 163 ILE B CA 1
ATOM 2644 C C . ILE B 1 163 ? -3.75 -28.203 5.602 1 96.88 163 ILE B C 1
ATOM 2646 O O . ILE B 1 163 ? -3.004 -29.062 6.066 1 96.88 163 ILE B O 1
ATOM 2650 N N . ALA B 1 164 ? -4.684 -28.5 4.688 1 97 164 ALA B N 1
ATOM 2651 C CA . ALA B 1 164 ? -4.875 -29.859 4.184 1 97 164 ALA B CA 1
ATOM 2652 C C . ALA B 1 164 ? -3.6 -30.375 3.527 1 97 164 ALA B C 1
ATOM 2654 O O . ALA B 1 164 ? -3.225 -31.531 3.725 1 97 164 ALA B O 1
ATOM 2655 N N . LYS B 1 165 ? -2.947 -29.562 2.758 1 95.38 165 LYS B N 1
ATOM 2656 C CA . LYS B 1 165 ? -1.722 -29.953 2.064 1 95.38 165 LYS B CA 1
ATOM 2657 C C . LYS B 1 165 ? -0.603 -30.25 3.055 1 95.38 165 LYS B C 1
ATOM 2659 O O . LYS B 1 165 ? 0.099 -31.266 2.914 1 9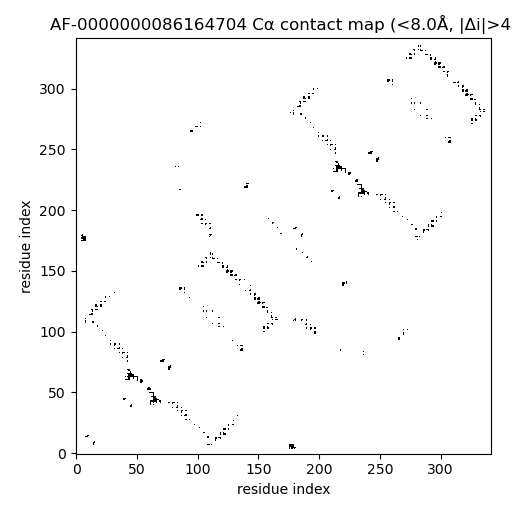5.38 165 LYS B O 1
ATOM 2664 N N . VAL B 1 166 ? -0.451 -29.406 4.078 1 94.81 166 VAL B N 1
ATOM 2665 C CA . VAL B 1 166 ? 0.604 -29.609 5.066 1 94.81 166 VAL B CA 1
ATOM 2666 C C . VAL B 1 166 ? 0.353 -30.891 5.848 1 94.81 166 VAL B C 1
ATOM 2668 O O . VAL B 1 166 ? 1.28 -31.672 6.094 1 94.81 166 VAL B O 1
ATOM 2671 N N . LEU B 1 167 ? -0.922 -31.172 6.113 1 93.88 167 LEU B N 1
ATOM 2672 C CA . LEU B 1 167 ? -1.274 -32.406 6.82 1 93.88 167 LEU B CA 1
ATOM 2673 C C . LEU B 1 167 ? -1.029 -33.625 5.945 1 93.88 167 LEU B C 1
ATOM 2675 O O . LEU B 1 167 ? -0.564 -34.656 6.43 1 93.88 167 LEU B O 1
ATOM 2679 N N . ALA B 1 168 ? -1.288 -33.531 4.68 1 92.81 168 ALA B N 1
ATOM 2680 C CA . ALA B 1 168 ? -1.097 -34.625 3.74 1 92.81 168 ALA B CA 1
ATOM 2681 C C . ALA B 1 168 ? 0.387 -34.906 3.523 1 92.81 168 ALA B C 1
ATOM 2683 O O . ALA B 1 168 ? 0.778 -36.062 3.299 1 92.81 168 ALA B O 1
ATOM 2684 N N . LEU B 1 169 ? 1.219 -33.875 3.609 1 91 169 LEU B N 1
ATOM 2685 C CA . LEU B 1 169 ? 2.652 -34.031 3.387 1 91 169 LEU B CA 1
ATOM 2686 C C . LEU B 1 169 ? 3.33 -34.656 4.605 1 91 169 LEU B C 1
ATOM 2688 O O . LEU B 1 169 ? 4.434 -35.188 4.5 1 91 169 LEU B O 1
ATOM 2692 N N . ASN B 1 170 ? 2.791 -34.531 5.711 1 90.19 170 ASN B N 1
ATOM 2693 C CA . ASN B 1 170 ? 3.4 -35.062 6.926 1 90.19 170 ASN B CA 1
ATOM 2694 C C . ASN B 1 170 ? 2.686 -36.312 7.418 1 90.19 170 ASN B C 1
ATOM 2696 O O . ASN B 1 170 ? 2.898 -36.75 8.555 1 90.19 170 ASN B O 1
ATOM 2700 N N . LYS B 1 171 ? 1.982 -36.906 6.66 1 77.62 171 LYS B N 1
ATOM 2701 C CA . LYS B 1 171 ? 1.487 -38.281 6.91 1 77.62 171 LYS B CA 1
ATOM 2702 C C . LYS B 1 171 ? 2.404 -39.312 6.281 1 77.62 171 LYS B C 1
ATOM 2704 O O . LYS B 1 171 ? 3.041 -39.062 5.258 1 77.62 171 LYS B O 1
#